Protein AF-A0A1I3XUL4-F1 (afdb_monomer)

Radius of gyration: 23.45 Å; Cα contacts (8 Å, |Δi|>4): 122; chains: 1; bounding box: 59×60×49 Å

Organism: NCBI:txid1520580

Sequence (178 aa):
MRATCRSGAGRTRGSTRSRPRAFLFRQRPARGLGSVRFHDWRPAFDAYAHLPNVGRFREQVDALCEFVATAAPDQEQSRDLDLLLAVGRLFALVVHGQLILEQAGLTGLDEDVLDEMFAVLVRDFSAHAVELHGKDSATARQQDWALGAIRRPVADAARSARVWERGEALAGAYEMAP

pLDDT: mean 84.08, std 20.02, range [26.08, 98.5]

Foldseek 3Di:
DDDDDDDDDDDDDDDPDPDDDPVVVPDDPPPCPVVDDDDPLVVLLVVLCVQQLSVLVVLLVVLLVVCCVPPDQDPVCVVVPQLVVLNVQLVVLSVVLSVLSVVCVVVVPDSLVNSVVSQVSLQSNLVSLVSNLPDPPRDPVSNVSSVVSRDHRDDDPVSVVVVVVVVVVCVPVDDDDD

Solvent-accessible surface area (backbone atoms only — not comparable to full-atom values): 10836 Å² total; per-residue (Å²): 136,83,90,87,87,82,86,91,84,81,91,84,86,88,76,95,67,92,76,70,82,64,68,79,76,60,68,71,81,91,70,66,69,90,72,62,73,83,68,86,59,59,64,48,53,61,76,43,44,88,36,66,17,44,38,55,36,48,54,39,49,54,48,50,53,50,36,60,76,74,56,50,76,49,85,72,49,70,71,37,64,69,57,50,49,31,54,46,51,49,52,48,51,51,57,50,52,45,52,50,43,53,48,31,70,76,69,67,54,58,64,63,53,52,33,53,55,28,33,49,52,27,44,54,45,24,52,38,25,54,54,41,41,69,36,92,84,47,46,72,69,44,28,54,48,20,64,71,50,50,54,83,52,75,84,52,71,69,52,53,48,55,48,46,55,55,55,58,72,49,64,86,69,79,76,82,83,131

Mean predicted aligned error: 10.64 Å

Structure (mmCIF, N/CA/C/O backbone):
data_AF-A0A1I3XUL4-F1
#
_entry.id   AF-A0A1I3XUL4-F1
#
loop_
_atom_site.group_PDB
_atom_site.id
_atom_site.type_symbol
_atom_site.label_atom_id
_atom_site.label_alt_id
_atom_site.label_comp_id
_atom_site.label_asym_id
_atom_site.label_entity_id
_atom_site.label_seq_id
_atom_site.pdbx_PDB_ins_code
_atom_site.Cartn_x
_atom_site.Cartn_y
_atom_site.Cartn_z
_atom_site.occupancy
_atom_site.B_iso_or_equiv
_atom_site.auth_seq_id
_atom_site.auth_comp_id
_atom_site.auth_asym_id
_atom_site.auth_atom_id
_atom_site.pdbx_PDB_model_num
ATOM 1 N N . MET A 1 1 ? -34.921 39.176 -22.987 1.00 34.12 1 MET A N 1
ATOM 2 C CA . MET A 1 1 ? -34.919 40.648 -22.850 1.00 34.12 1 MET A CA 1
ATOM 3 C C . MET A 1 1 ? -33.469 41.128 -22.904 1.00 34.12 1 MET A C 1
ATOM 5 O O . MET A 1 1 ? -32.710 40.794 -22.014 1.00 34.12 1 MET A O 1
ATOM 9 N N . ARG A 1 2 ? -33.117 41.784 -24.022 1.00 27.05 2 ARG A N 1
ATOM 10 C CA . ARG A 1 2 ? -31.906 42.564 -24.376 1.00 27.05 2 ARG A CA 1
ATOM 11 C C . ARG A 1 2 ? -30.507 42.034 -24.008 1.00 27.05 2 ARG A C 1
ATOM 13 O O . ARG A 1 2 ? -30.031 42.161 -22.890 1.00 27.05 2 ARG A O 1
ATOM 20 N N . ALA A 1 3 ? -29.820 41.592 -25.061 1.00 32.16 3 ALA A N 1
ATOM 21 C CA . ALA A 1 3 ? -28.372 41.627 -25.205 1.00 32.16 3 ALA A CA 1
ATOM 22 C C . ALA A 1 3 ? -27.872 43.069 -25.400 1.00 32.16 3 ALA A C 1
ATOM 24 O O . ALA A 1 3 ? -28.488 43.815 -26.158 1.00 32.16 3 ALA A O 1
ATOM 25 N N . THR A 1 4 ? -26.723 43.405 -24.807 1.00 32.50 4 THR A N 1
ATOM 26 C CA . THR A 1 4 ? -25.782 44.427 -25.301 1.00 32.50 4 THR A CA 1
ATOM 27 C C . THR A 1 4 ? -24.414 44.216 -24.651 1.00 32.50 4 THR A C 1
ATOM 29 O O . THR A 1 4 ? -24.262 44.428 -23.453 1.00 32.50 4 THR A O 1
ATOM 32 N N . CYS A 1 5 ? -23.412 43.855 -25.451 1.00 26.08 5 CYS A N 1
ATOM 33 C CA . CYS A 1 5 ? -21.997 44.009 -25.119 1.00 26.08 5 CYS A CA 1
ATOM 34 C C . CYS A 1 5 ? -21.359 44.766 -26.290 1.00 26.08 5 CYS A C 1
ATOM 36 O O . CYS A 1 5 ? -21.458 44.316 -27.433 1.00 26.08 5 CYS A O 1
ATOM 38 N N . ARG A 1 6 ? -20.742 45.926 -26.035 1.00 33.31 6 ARG A N 1
ATOM 39 C CA . ARG A 1 6 ? -19.934 46.638 -27.034 1.00 33.31 6 ARG A CA 1
ATOM 40 C C . ARG A 1 6 ? -18.767 47.374 -26.379 1.00 33.31 6 ARG A C 1
ATOM 42 O O . ARG A 1 6 ? -18.965 48.051 -25.379 1.00 33.31 6 ARG A O 1
ATOM 49 N N . SER A 1 7 ? -17.630 47.306 -27.080 1.00 33.50 7 SER A N 1
ATOM 50 C CA . SER A 1 7 ? -16.419 48.145 -26.998 1.00 33.50 7 SER A CA 1
ATOM 51 C C . SER A 1 7 ? -15.514 47.897 -25.780 1.00 33.50 7 SER A C 1
ATOM 53 O O . SER A 1 7 ? -15.984 47.918 -24.657 1.00 33.50 7 SER A O 1
ATOM 55 N N . GLY A 1 8 ? -14.205 47.649 -25.874 1.00 37.47 8 GLY A N 1
ATOM 56 C CA . GLY A 1 8 ? -13.233 47.898 -26.939 1.00 37.47 8 GLY A CA 1
ATOM 57 C C . GLY A 1 8 ? -12.126 48.820 -26.406 1.00 37.47 8 GLY A C 1
ATOM 58 O O . GLY A 1 8 ? -12.371 50.010 -26.276 1.00 37.47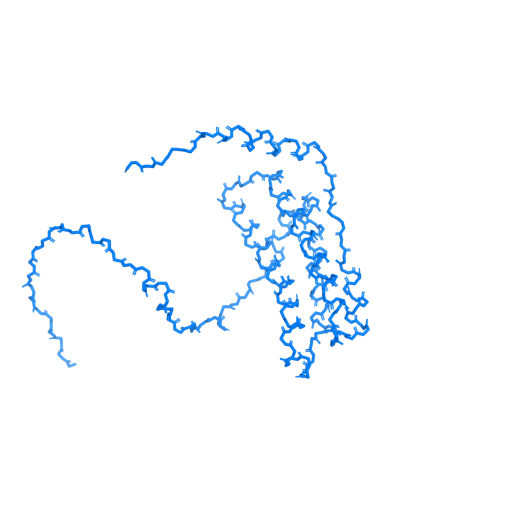 8 GLY A O 1
ATOM 59 N N . ALA A 1 9 ? -10.954 48.265 -26.077 1.00 34.72 9 ALA A N 1
ATOM 60 C CA . ALA A 1 9 ? -9.630 48.902 -25.897 1.00 34.72 9 ALA A CA 1
ATOM 61 C C . ALA A 1 9 ? -8.687 47.773 -25.423 1.00 34.72 9 ALA A C 1
ATOM 63 O O . ALA A 1 9 ? -9.095 46.964 -24.602 1.00 34.72 9 ALA A O 1
ATOM 64 N N . GLY A 1 10 ? -7.470 47.535 -25.902 1.00 32.16 10 GLY A N 1
ATOM 65 C CA . GLY A 1 10 ? -6.388 48.437 -26.280 1.00 32.16 10 GLY A CA 1
ATOM 66 C C . GLY A 1 10 ? -5.122 47.882 -25.596 1.00 32.16 10 GLY A C 1
ATOM 67 O O . GLY A 1 10 ? -5.166 47.526 -24.426 1.00 32.16 10 GLY A O 1
ATOM 68 N N . ARG A 1 11 ? -4.040 47.701 -26.360 1.00 43.44 11 ARG A N 1
ATOM 69 C CA . ARG A 1 11 ? -2.785 46.976 -26.044 1.00 43.44 11 ARG A CA 1
ATOM 70 C C . ARG A 1 11 ? -2.129 47.329 -24.698 1.00 43.44 11 ARG A C 1
ATOM 72 O O . ARG A 1 11 ? -2.161 48.479 -24.296 1.00 43.44 11 ARG A O 1
ATOM 79 N N . THR A 1 12 ? -1.337 46.402 -24.144 1.00 36.19 12 THR A N 1
ATOM 80 C CA . THR A 1 12 ? 0.131 46.568 -23.966 1.00 36.19 12 THR A CA 1
ATOM 81 C C . THR A 1 12 ? 0.795 45.246 -23.540 1.00 36.19 12 THR A C 1
ATOM 83 O O . THR A 1 12 ? 0.278 44.507 -22.707 1.00 36.19 12 THR A O 1
ATOM 86 N N . ARG A 1 13 ? 1.939 44.929 -24.166 1.00 43.72 13 ARG A N 1
ATOM 87 C CA . ARG A 1 13 ? 2.873 43.864 -23.763 1.00 43.72 13 ARG A CA 1
ATOM 88 C C . ARG A 1 13 ? 3.704 44.341 -22.566 1.00 43.72 13 ARG A C 1
ATOM 90 O O . ARG A 1 13 ? 4.061 45.512 -22.520 1.00 43.72 13 ARG A O 1
ATOM 97 N N . GLY A 1 14 ? 4.133 43.391 -21.734 1.00 41.66 14 GLY A N 1
ATOM 98 C CA . GLY A 1 14 ? 5.383 43.487 -20.973 1.00 41.66 14 GLY A CA 1
ATOM 99 C C . GLY A 1 14 ? 5.236 43.849 -19.498 1.00 41.66 14 GLY A C 1
ATOM 100 O O . GLY A 1 14 ? 5.210 45.017 -19.135 1.00 41.66 14 GLY A O 1
ATOM 101 N N . SER A 1 15 ? 5.228 42.831 -18.637 1.00 36.44 15 SER A N 1
ATOM 102 C CA . SER A 1 15 ? 5.686 42.934 -17.247 1.00 36.44 15 SER A CA 1
ATOM 103 C C . SER A 1 15 ? 5.849 41.519 -16.690 1.00 36.44 15 SER A C 1
ATOM 105 O O . SER A 1 15 ? 4.878 40.885 -16.277 1.00 36.44 15 SER A O 1
ATOM 107 N N . THR A 1 16 ? 7.081 41.006 -16.693 1.00 48.75 16 THR A N 1
ATOM 108 C CA . THR A 1 16 ? 7.523 39.911 -15.820 1.00 48.75 16 THR A CA 1
ATOM 109 C C . THR A 1 16 ? 7.389 40.395 -14.380 1.00 48.75 16 THR A C 1
ATOM 111 O O . THR A 1 16 ? 8.300 40.974 -13.795 1.00 48.75 16 THR A O 1
ATOM 114 N N . ARG A 1 17 ? 6.194 40.227 -13.813 1.00 40.47 17 ARG A N 1
ATOM 115 C CA . ARG A 1 17 ? 5.925 40.534 -12.413 1.00 40.47 17 ARG A CA 1
ATOM 116 C C . ARG A 1 17 ? 6.002 39.232 -11.637 1.00 40.47 17 ARG A C 1
ATOM 118 O O . ARG A 1 17 ? 5.032 38.481 -11.577 1.00 40.47 17 ARG A O 1
ATOM 125 N N . SER A 1 18 ? 7.161 38.993 -11.029 1.00 57.25 18 SER A N 1
ATOM 126 C CA . SER A 1 18 ? 7.267 38.115 -9.870 1.00 57.25 18 SER A CA 1
ATOM 127 C C . SER A 1 18 ? 6.198 38.550 -8.863 1.00 57.25 18 SER A C 1
ATOM 129 O O . SER A 1 18 ? 6.244 39.641 -8.288 1.00 57.25 18 SER A O 1
ATOM 131 N N . ARG A 1 19 ? 5.147 37.741 -8.712 1.00 48.84 19 ARG A N 1
ATOM 132 C CA . ARG A 1 19 ? 4.126 37.954 -7.689 1.00 48.84 19 ARG A CA 1
ATOM 133 C C . ARG A 1 19 ? 3.907 36.678 -6.888 1.00 48.84 19 ARG A C 1
ATOM 135 O O . ARG A 1 19 ? 3.865 35.591 -7.453 1.00 48.84 19 ARG A O 1
ATOM 142 N N . PRO A 1 20 ? 3.846 36.818 -5.559 1.00 48.78 20 PRO A N 1
ATOM 143 C CA . PRO A 1 20 ? 4.451 35.891 -4.616 1.00 48.78 20 PRO A CA 1
ATOM 144 C C . PRO A 1 20 ? 3.396 34.940 -4.050 1.00 48.78 20 PRO A C 1
ATOM 146 O O . PRO A 1 20 ? 2.224 35.299 -4.055 1.00 48.78 20 PRO A O 1
ATOM 149 N N . ARG A 1 21 ? 3.842 33.780 -3.540 1.00 53.41 21 ARG A N 1
ATOM 150 C CA . ARG A 1 21 ? 3.332 32.866 -2.476 1.00 53.41 21 ARG A CA 1
ATOM 151 C C . ARG A 1 21 ? 1.850 32.893 -2.010 1.00 53.41 21 ARG A C 1
ATOM 153 O O . ARG A 1 21 ? 1.361 31.873 -1.552 1.00 53.41 21 ARG A O 1
ATOM 160 N N . ALA A 1 22 ? 1.106 33.987 -2.125 1.00 62.12 22 ALA A N 1
ATOM 161 C CA . ALA A 1 22 ? -0.286 34.167 -1.718 1.00 62.12 22 ALA A CA 1
ATOM 162 C C . ALA A 1 22 ? -1.318 33.339 -2.510 1.00 62.12 22 ALA A C 1
ATOM 164 O O . ALA A 1 22 ? -2.415 33.121 -2.004 1.00 62.12 22 ALA A O 1
ATOM 165 N N . PHE A 1 23 ? -1.007 32.872 -3.726 1.00 60.66 23 PHE A N 1
ATOM 166 C CA . PHE A 1 23 ? -1.910 31.976 -4.465 1.00 60.66 23 PHE A CA 1
ATOM 167 C C . PHE A 1 23 ? -1.999 30.580 -3.819 1.00 60.66 23 PHE A C 1
ATOM 169 O O . PHE A 1 23 ? -3.090 30.022 -3.761 1.00 60.66 23 PHE A O 1
ATOM 176 N N . LEU A 1 24 ? -0.901 30.067 -3.240 1.00 60.53 24 LEU A N 1
ATOM 177 C CA . LEU A 1 24 ? -0.857 28.753 -2.571 1.00 60.53 24 LEU A CA 1
ATOM 178 C C . LEU A 1 24 ? -1.808 28.658 -1.364 1.00 60.53 24 LEU A C 1
ATOM 180 O O . LEU A 1 24 ? -2.340 27.590 -1.077 1.00 60.53 24 LEU A O 1
ATOM 184 N N . PHE A 1 25 ? -2.053 29.780 -0.680 1.00 68.12 25 PHE A N 1
ATOM 185 C CA . PHE A 1 25 ? -2.900 29.843 0.519 1.00 68.12 25 PHE A CA 1
ATOM 186 C C . PHE A 1 25 ? -4.343 30.283 0.235 1.00 68.12 25 PHE A C 1
ATOM 188 O O . PHE A 1 25 ? -5.167 30.324 1.143 1.00 68.12 25 PHE A O 1
ATOM 195 N N . ARG A 1 26 ? -4.681 30.601 -1.022 1.00 60.47 26 ARG A N 1
ATOM 196 C CA . ARG A 1 26 ? -6.057 30.899 -1.456 1.00 60.47 26 ARG A CA 1
ATOM 197 C C . ARG A 1 26 ? -6.672 29.679 -2.131 1.00 60.47 26 ARG A C 1
ATOM 199 O O . ARG A 1 26 ? -7.131 29.752 -3.271 1.00 60.47 26 ARG A O 1
ATOM 206 N N . GLN A 1 27 ? -6.667 28.553 -1.425 1.00 69.44 27 GLN A N 1
ATOM 207 C CA . GLN A 1 27 ? -7.364 27.365 -1.896 1.00 69.44 27 GLN A CA 1
ATOM 208 C C . GLN A 1 27 ? -8.867 27.659 -1.916 1.00 69.44 27 GLN A C 1
ATOM 210 O O . GLN A 1 27 ? -9.439 28.143 -0.937 1.00 69.44 27 GLN A O 1
ATOM 215 N N . ARG A 1 28 ? -9.513 27.428 -3.065 1.00 61.91 28 ARG A N 1
ATOM 216 C CA . ARG A 1 28 ? -10.977 27.470 -3.137 1.00 61.91 28 ARG A CA 1
ATOM 217 C C . ARG A 1 28 ? -11.532 26.384 -2.210 1.00 61.91 28 ARG A C 1
ATOM 219 O O . ARG A 1 28 ? -10.894 25.339 -2.093 1.00 61.91 28 ARG A O 1
ATOM 226 N N . PRO A 1 29 ? -12.710 26.588 -1.592 1.00 62.84 29 PRO A N 1
ATOM 227 C CA . PRO A 1 29 ? -13.360 25.532 -0.829 1.00 62.84 29 PRO A CA 1
ATOM 228 C C . PRO A 1 29 ? -13.425 24.271 -1.690 1.00 62.84 29 PRO A C 1
ATOM 230 O O . PRO A 1 29 ? -13.923 24.342 -2.818 1.00 62.84 29 PRO A O 1
ATOM 233 N N . ALA A 1 30 ? -12.893 23.158 -1.185 1.00 56.53 30 ALA A N 1
ATOM 234 C CA . ALA A 1 30 ? -12.934 21.872 -1.864 1.00 56.53 30 ALA A CA 1
ATOM 235 C C . ALA A 1 30 ? -14.402 21.436 -2.008 1.00 56.53 30 ALA A C 1
ATOM 237 O O . ALA A 1 30 ? -14.995 20.847 -1.111 1.00 56.53 30 ALA A O 1
ATOM 238 N N . ARG A 1 31 ? -15.030 21.815 -3.124 1.00 52.88 31 ARG A N 1
ATOM 239 C CA . ARG A 1 31 ? -16.395 21.435 -3.503 1.00 52.88 31 ARG A CA 1
ATOM 240 C C . ARG A 1 31 ? -16.306 20.346 -4.568 1.00 52.88 31 ARG A C 1
ATOM 242 O O . ARG A 1 31 ? -15.479 20.446 -5.466 1.00 52.88 31 ARG A O 1
ATOM 249 N N . GLY A 1 32 ? -17.167 19.333 -4.484 1.00 55.38 32 GLY A N 1
ATOM 250 C CA . GLY A 1 32 ? -17.286 18.291 -5.515 1.00 55.38 32 GLY A CA 1
ATOM 251 C C . GLY A 1 32 ? -16.39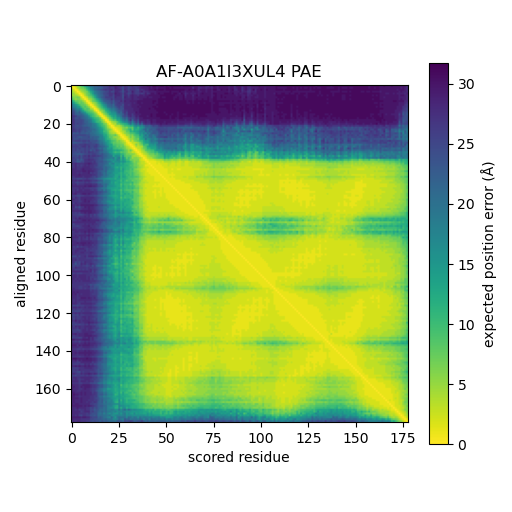5 17.057 -5.333 1.00 55.38 32 GLY A C 1
ATOM 252 O O . GLY A 1 32 ? -16.544 16.106 -6.094 1.00 55.38 32 GLY A O 1
ATOM 253 N N . LEU A 1 33 ? -15.542 16.995 -4.302 1.00 53.53 33 LEU A N 1
ATOM 254 C CA . LEU A 1 33 ? -14.765 15.776 -4.012 1.00 53.53 33 LEU A CA 1
ATOM 255 C C . LEU A 1 33 ? -15.668 14.575 -3.678 1.00 53.53 33 LEU A C 1
ATOM 257 O O . LEU A 1 33 ? -15.368 13.461 -4.079 1.00 53.53 33 LEU A O 1
ATOM 261 N N . GLY A 1 34 ? -16.825 14.807 -3.045 1.00 55.41 34 GLY A N 1
ATOM 262 C CA . GLY A 1 34 ? -17.817 13.757 -2.771 1.00 55.41 34 GLY A CA 1
ATOM 263 C C . GLY A 1 34 ? -18.561 13.222 -4.005 1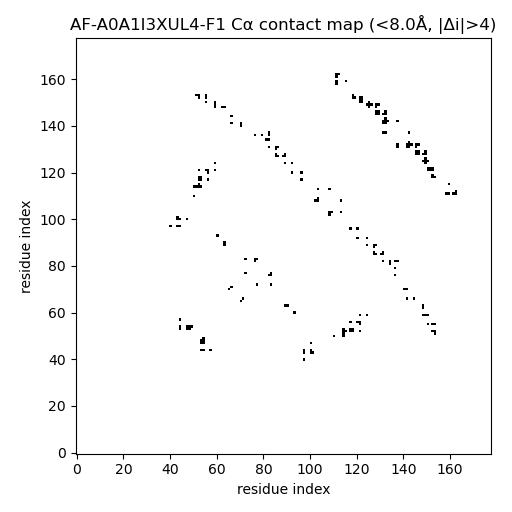.00 55.41 34 GLY A C 1
ATOM 264 O O . GLY A 1 34 ? -19.259 12.220 -3.896 1.00 55.41 34 GLY A O 1
ATOM 265 N N . SER A 1 35 ? -18.435 13.871 -5.172 1.00 56.50 35 SER A N 1
ATOM 266 C CA . SER A 1 35 ? -18.977 13.363 -6.446 1.00 56.50 35 SER A CA 1
ATOM 267 C C . SER A 1 35 ? -17.959 12.578 -7.274 1.00 56.50 35 SER A C 1
ATOM 269 O O . SER A 1 35 ? -18.335 11.983 -8.283 1.00 56.50 35 SER A O 1
ATOM 271 N N . VAL A 1 36 ? -16.687 12.563 -6.861 1.00 58.12 36 VAL A N 1
ATOM 272 C CA . VAL A 1 36 ? -15.660 11.743 -7.504 1.00 58.12 36 VAL A CA 1
ATOM 273 C C . VAL A 1 36 ? -15.959 10.292 -7.158 1.00 58.12 36 VAL A C 1
ATOM 275 O O . VAL A 1 36 ? -15.873 9.882 -6.003 1.00 58.12 36 VAL A O 1
ATOM 278 N N . ARG A 1 37 ? -16.370 9.518 -8.161 1.00 57.00 37 ARG A N 1
ATOM 279 C CA . ARG A 1 37 ? -16.493 8.072 -8.013 1.00 57.00 37 ARG A CA 1
ATOM 280 C C . ARG A 1 37 ? -15.135 7.462 -8.304 1.00 57.00 37 ARG A C 1
ATOM 282 O O . ARG A 1 37 ? -14.568 7.716 -9.362 1.00 57.00 37 ARG A O 1
ATOM 289 N N . PHE A 1 38 ? -14.634 6.663 -7.375 1.00 61.12 38 PHE A N 1
ATOM 290 C CA . PHE A 1 38 ? -13.518 5.781 -7.672 1.00 61.12 38 PHE A CA 1
ATOM 291 C C . PHE A 1 38 ? -14.025 4.726 -8.659 1.00 61.12 38 PHE A C 1
ATOM 293 O O . PHE A 1 38 ? -15.040 4.071 -8.405 1.00 61.12 38 PHE A O 1
ATOM 300 N N . HIS A 1 39 ? -13.388 4.658 -9.826 1.00 69.25 39 HIS A N 1
ATOM 301 C CA . HIS A 1 39 ? -13.668 3.635 -10.827 1.00 69.25 39 HIS A CA 1
ATOM 302 C C . HIS A 1 39 ? -13.244 2.258 -10.302 1.00 69.25 39 HIS A C 1
ATOM 304 O O . HIS A 1 39 ? -12.572 2.162 -9.274 1.00 69.25 39 HIS A O 1
ATOM 310 N N . ASP A 1 40 ? -13.666 1.191 -10.985 1.00 83.44 40 ASP A N 1
ATOM 311 C CA . ASP A 1 40 ? -13.176 -0.145 -10.656 1.00 83.44 40 ASP A CA 1
ATOM 312 C C . ASP A 1 40 ? -11.646 -0.145 -10.762 1.00 83.44 40 ASP A C 1
ATOM 314 O O . ASP A 1 40 ? -11.090 0.163 -11.814 1.00 83.44 40 ASP A O 1
ATOM 318 N N . TRP A 1 41 ? -10.981 -0.414 -9.642 1.00 86.88 41 TRP A N 1
ATOM 319 C CA . TRP A 1 41 ? -9.528 -0.383 -9.521 1.00 86.88 41 TRP A CA 1
ATOM 320 C C . TRP A 1 41 ? -8.900 -1.679 -10.035 1.00 86.88 41 TRP A C 1
ATOM 322 O O . TRP A 1 41 ? -7.733 -1.683 -10.425 1.00 86.88 41 TRP A O 1
ATOM 332 N N . ARG A 1 42 ? -9.665 -2.779 -10.069 1.00 91.44 42 ARG A N 1
ATOM 333 C CA . ARG A 1 42 ? -9.166 -4.114 -10.424 1.00 91.44 42 ARG A CA 1
ATOM 334 C C . ARG A 1 42 ? -8.516 -4.170 -11.811 1.00 91.44 42 ARG A C 1
ATOM 336 O O . ARG A 1 42 ? -7.420 -4.716 -11.885 1.00 91.44 42 ARG A O 1
ATOM 343 N N . PRO A 1 43 ? -9.070 -3.553 -12.878 1.00 93.50 43 PRO A N 1
ATOM 344 C CA . PRO A 1 43 ? -8.470 -3.605 -14.210 1.00 93.50 43 PRO A CA 1
ATOM 345 C C . PRO A 1 43 ? -7.034 -3.071 -14.271 1.00 93.50 43 PRO A C 1
ATOM 347 O O . PRO A 1 43 ? -6.205 -3.651 -14.967 1.00 93.50 43 PRO A O 1
ATOM 350 N N . ALA A 1 44 ? -6.724 -1.999 -13.531 1.00 92.94 44 ALA A N 1
ATOM 351 C CA . ALA A 1 44 ? -5.374 -1.439 -13.496 1.00 92.94 44 ALA A CA 1
ATOM 352 C C . ALA A 1 44 ? -4.380 -2.422 -12.860 1.00 92.94 44 ALA A C 1
ATOM 354 O O . ALA A 1 44 ? -3.281 -2.607 -13.370 1.00 92.94 44 ALA A O 1
ATOM 355 N N . PHE A 1 45 ? -4.779 -3.096 -11.780 1.00 94.94 45 PHE A N 1
ATOM 356 C CA . PHE A 1 45 ? -3.953 -4.108 -11.1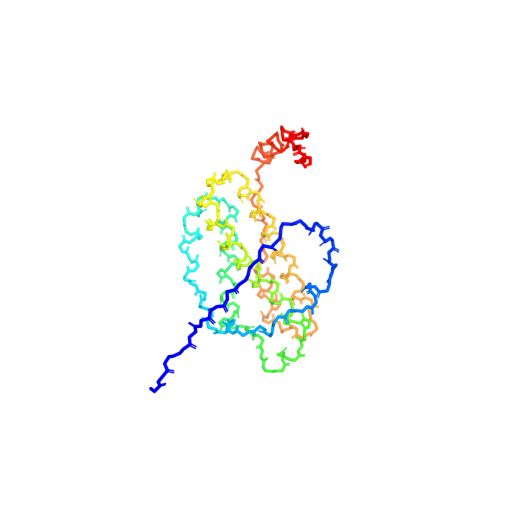17 1.00 94.94 45 PHE A CA 1
ATOM 357 C C . PHE A 1 45 ? -3.830 -5.400 -11.923 1.00 94.94 45 PHE A C 1
ATOM 359 O O . PHE A 1 45 ? -2.747 -5.975 -11.992 1.00 94.94 45 PHE A O 1
ATOM 366 N N . ASP A 1 46 ? -4.917 -5.847 -12.546 1.00 94.56 46 ASP A N 1
ATOM 367 C CA . ASP A 1 46 ? -4.949 -7.088 -13.317 1.00 94.56 46 ASP A CA 1
ATOM 368 C C . ASP A 1 46 ? -4.066 -6.996 -14.572 1.00 94.56 46 ASP A C 1
ATOM 370 O O . ASP A 1 46 ? -3.406 -7.972 -14.926 1.00 94.56 46 ASP A O 1
ATOM 374 N N . ALA A 1 47 ? -3.978 -5.814 -15.198 1.00 95.12 47 ALA A N 1
ATOM 375 C CA . ALA A 1 47 ? -3.112 -5.567 -16.355 1.00 95.12 47 ALA A CA 1
ATOM 376 C C . ALA A 1 47 ? -1.610 -5.742 -16.060 1.00 95.12 47 ALA A C 1
ATOM 378 O O . ALA A 1 47 ? -0.845 -6.048 -16.971 1.00 95.12 47 ALA A O 1
ATOM 379 N N . TYR A 1 48 ? -1.199 -5.570 -14.801 1.00 96.94 48 TYR A N 1
ATOM 380 C CA . TYR A 1 48 ? 0.195 -5.664 -14.353 1.00 96.94 48 TYR A CA 1
ATOM 381 C C . TYR A 1 48 ? 0.416 -6.796 -13.342 1.00 96.94 48 TYR A C 1
ATOM 383 O O . TYR A 1 48 ? 1.436 -6.837 -12.656 1.00 96.94 48 TYR A O 1
ATOM 391 N N . ALA A 1 49 ? -0.529 -7.734 -13.234 1.00 94.19 49 ALA A N 1
ATOM 392 C CA . ALA A 1 49 ? -0.472 -8.818 -12.255 1.00 94.19 49 ALA A CA 1
ATOM 393 C C . ALA A 1 49 ? 0.696 -9.798 -12.482 1.00 94.19 49 ALA A C 1
ATOM 395 O O . ALA A 1 49 ? 1.023 -10.576 -11.586 1.00 94.19 49 ALA A O 1
ATOM 396 N N . HIS A 1 50 ? 1.331 -9.769 -13.660 1.00 96.19 50 HIS A N 1
ATOM 397 C CA . HIS A 1 50 ? 2.554 -10.525 -13.943 1.00 96.19 50 HIS A CA 1
ATOM 398 C C . HIS A 1 50 ? 3.776 -9.986 -13.193 1.00 96.19 50 HIS A C 1
ATOM 400 O O . HIS A 1 50 ? 4.742 -10.728 -13.011 1.00 96.19 50 HIS A O 1
ATOM 406 N N . LEU A 1 51 ? 3.737 -8.731 -12.733 1.00 97.75 51 LEU A N 1
ATOM 407 C CA . LEU A 1 51 ? 4.806 -8.131 -11.945 1.00 97.75 51 LEU A CA 1
ATOM 408 C C . LEU A 1 51 ? 4.712 -8.582 -10.476 1.00 97.75 51 LEU A C 1
ATOM 410 O O . LEU A 1 51 ? 3.664 -8.401 -9.840 1.00 97.75 51 LEU A O 1
ATOM 414 N N . PRO A 1 52 ? 5.779 -9.172 -9.900 1.00 97.56 52 PRO A N 1
ATOM 415 C CA . PRO A 1 52 ? 5.711 -9.803 -8.586 1.00 97.56 52 PRO A CA 1
ATOM 416 C C . PRO A 1 52 ? 5.246 -8.874 -7.460 1.00 97.56 52 PRO A C 1
ATOM 418 O O . PRO A 1 52 ? 4.434 -9.281 -6.628 1.00 97.56 52 PRO A O 1
ATOM 421 N N . ASN A 1 53 ? 5.744 -7.637 -7.402 1.00 98.19 53 ASN A N 1
ATOM 422 C CA . ASN A 1 53 ? 5.398 -6.702 -6.334 1.00 98.19 53 ASN A CA 1
ATOM 423 C C . ASN A 1 53 ? 4.033 -6.047 -6.553 1.00 98.19 53 ASN A C 1
ATOM 425 O O . ASN A 1 53 ? 3.350 -5.769 -5.568 1.00 98.19 53 ASN A O 1
ATOM 429 N N . VAL A 1 54 ? 3.586 -5.883 -7.802 1.00 98.00 54 VAL A N 1
ATOM 430 C CA . VAL A 1 54 ? 2.202 -5.469 -8.097 1.00 98.00 54 VAL A CA 1
ATOM 431 C C . VAL A 1 54 ? 1.220 -6.524 -7.590 1.00 98.00 54 VAL A C 1
ATOM 433 O O . VAL A 1 54 ? 0.268 -6.189 -6.882 1.00 98.00 54 VAL A O 1
ATOM 436 N N . GLY A 1 55 ? 1.492 -7.805 -7.861 1.00 97.31 55 GLY A N 1
ATOM 437 C CA . GLY A 1 55 ? 0.704 -8.918 -7.332 1.00 97.31 55 GLY A CA 1
ATOM 438 C C . GLY A 1 55 ? 0.662 -8.936 -5.800 1.00 97.31 55 GLY A C 1
ATOM 439 O O . GLY A 1 55 ? -0.412 -9.059 -5.212 1.00 97.31 55 GLY A O 1
ATOM 440 N N . ARG A 1 56 ? 1.805 -8.726 -5.130 1.00 97.88 56 ARG A N 1
ATOM 441 C CA . ARG A 1 56 ? 1.848 -8.655 -3.655 1.00 97.88 56 ARG A CA 1
ATOM 442 C C . ARG A 1 56 ? 1.115 -7.462 -3.077 1.00 97.88 56 ARG A C 1
ATOM 444 O O . ARG A 1 56 ? 0.458 -7.606 -2.050 1.00 97.88 56 ARG A O 1
ATOM 451 N N . PHE A 1 57 ? 1.199 -6.306 -3.718 1.00 98.25 57 PHE A N 1
ATOM 452 C CA . PHE A 1 57 ? 0.441 -5.150 -3.270 1.00 98.25 57 PHE A CA 1
ATOM 453 C C . PHE A 1 57 ? -1.062 -5.366 -3.471 1.00 98.25 57 PHE A C 1
ATOM 455 O O . PHE A 1 57 ? -1.838 -5.046 -2.577 1.00 98.25 57 PHE A O 1
ATOM 462 N N . ARG A 1 58 ? -1.485 -5.994 -4.579 1.00 96.81 58 ARG A N 1
ATOM 463 C CA . ARG A 1 58 ? -2.890 -6.372 -4.826 1.00 96.81 58 ARG A CA 1
ATOM 464 C C . ARG A 1 58 ? -3.459 -7.241 -3.700 1.00 96.81 58 ARG A C 1
ATOM 466 O O . ARG A 1 58 ? -4.559 -6.963 -3.241 1.00 96.81 58 ARG A O 1
ATOM 473 N N . GLU A 1 59 ? -2.698 -8.213 -3.189 1.00 96.69 59 GLU A N 1
ATOM 474 C CA . GLU A 1 59 ? -3.104 -8.999 -2.007 1.00 96.69 59 GLU A CA 1
ATOM 475 C C . GLU A 1 59 ? -3.369 -8.112 -0.776 1.00 96.69 59 GLU A C 1
ATOM 477 O O . GLU A 1 59 ? -4.318 -8.347 -0.029 1.00 96.69 59 GLU A O 1
ATOM 482 N N . GLN A 1 60 ? -2.549 -7.078 -0.557 1.00 97.56 60 GLN A N 1
ATOM 483 C CA . GLN A 1 60 ? -2.740 -6.120 0.539 1.00 97.56 60 GLN A CA 1
ATOM 484 C C . GLN A 1 60 ? -3.959 -5.216 0.310 1.00 97.56 60 GLN A C 1
ATOM 486 O O . GLN A 1 60 ? -4.675 -4.900 1.261 1.00 97.56 60 GLN A O 1
ATOM 491 N N . VAL A 1 61 ? -4.239 -4.842 -0.944 1.00 96.25 61 VAL A N 1
ATOM 492 C CA . VAL A 1 61 ? -5.459 -4.107 -1.316 1.00 96.25 61 VAL A CA 1
ATOM 493 C C . VAL A 1 61 ? -6.709 -4.940 -1.041 1.00 96.25 61 VAL A C 1
ATOM 495 O O . VAL A 1 61 ? -7.662 -4.435 -0.444 1.00 96.25 61 VAL A O 1
ATOM 498 N N . ASP A 1 62 ? -6.709 -6.216 -1.433 1.00 95.31 62 ASP A N 1
ATOM 499 C CA . ASP A 1 62 ? -7.815 -7.135 -1.150 1.00 95.31 62 ASP A CA 1
ATOM 500 C C . ASP A 1 62 ? -8.007 -7.301 0.372 1.00 95.31 62 ASP A C 1
ATOM 502 O O . ASP A 1 62 ? -9.136 -7.213 0.862 1.00 95.31 62 ASP A O 1
ATOM 506 N N . ALA A 1 63 ? -6.919 -7.417 1.145 1.00 96.06 63 ALA A N 1
ATOM 507 C CA . ALA A 1 63 ? -6.983 -7.449 2.608 1.00 96.06 63 ALA A CA 1
ATOM 508 C C . ALA A 1 63 ? -7.572 -6.157 3.207 1.00 96.06 63 ALA A C 1
ATOM 510 O O . ALA A 1 63 ? -8.334 -6.219 4.172 1.00 96.06 63 ALA A O 1
ATOM 511 N N . LEU A 1 64 ? -7.268 -4.980 2.644 1.00 95.38 64 LEU A N 1
ATOM 512 C CA . LEU A 1 64 ? -7.866 -3.713 3.085 1.00 95.38 64 LEU A CA 1
ATOM 513 C C . LEU A 1 64 ? -9.361 -3.640 2.750 1.00 95.38 64 LEU A C 1
ATOM 515 O O . LEU A 1 64 ? -10.145 -3.104 3.530 1.00 95.38 64 LEU A O 1
ATOM 519 N N . CYS A 1 65 ? -9.779 -4.203 1.617 1.00 93.44 65 CYS A N 1
ATOM 520 C CA . CYS A 1 65 ? -11.196 -4.315 1.280 1.00 93.44 65 CYS A CA 1
ATOM 521 C C . CYS A 1 65 ? -11.941 -5.193 2.303 1.00 93.44 65 CYS A C 1
ATOM 523 O O . CYS A 1 65 ? -13.029 -4.825 2.750 1.00 93.44 65 CYS A O 1
ATOM 525 N N . GLU A 1 66 ? -11.338 -6.306 2.733 1.00 93.31 66 GLU A N 1
ATOM 526 C CA . GLU A 1 66 ? -11.870 -7.144 3.816 1.00 93.31 66 GLU A CA 1
ATOM 527 C C . GLU A 1 66 ? -11.921 -6.395 5.156 1.00 93.31 66 GLU A C 1
ATOM 529 O O . GLU A 1 66 ? -12.928 -6.467 5.866 1.00 93.31 66 GLU A O 1
ATOM 534 N N . PHE A 1 67 ? -10.884 -5.620 5.490 1.00 93.81 67 PHE A N 1
ATOM 535 C CA . PHE A 1 67 ? -10.868 -4.777 6.688 1.00 93.81 67 PHE A CA 1
ATOM 536 C C . PHE A 1 67 ? -12.044 -3.812 6.720 1.00 93.81 67 PHE A C 1
ATOM 538 O O . 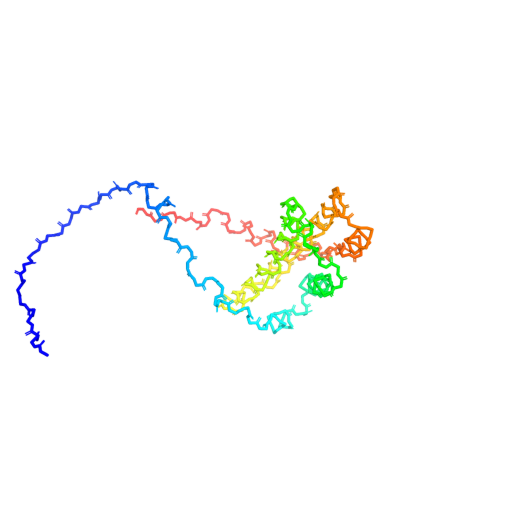PHE A 1 67 ? -12.775 -3.761 7.705 1.00 93.81 67 PHE A O 1
ATOM 545 N N . VAL A 1 68 ? -12.271 -3.079 5.630 1.00 90.69 68 VAL A N 1
ATOM 546 C CA . VAL A 1 68 ? -13.374 -2.115 5.546 1.00 90.69 68 VAL A CA 1
ATOM 547 C C . VAL A 1 68 ? -14.732 -2.815 5.660 1.00 90.69 68 VAL A C 1
ATOM 549 O O . VAL A 1 68 ? -15.653 -2.276 6.267 1.00 90.69 68 VAL A O 1
ATOM 552 N N . ALA A 1 69 ? -14.867 -4.028 5.123 1.00 89.44 69 ALA A N 1
ATOM 553 C CA . ALA A 1 69 ? -16.112 -4.784 5.210 1.00 89.44 69 ALA A CA 1
ATOM 554 C C . ALA A 1 69 ? -16.382 -5.362 6.610 1.00 89.44 69 ALA A C 1
ATOM 556 O O . ALA A 1 69 ? -17.540 -5.561 6.975 1.00 89.44 69 ALA A O 1
ATOM 557 N N . THR A 1 70 ? -15.337 -5.668 7.383 1.00 89.94 70 THR A N 1
ATOM 558 C CA . THR A 1 70 ? -15.470 -6.544 8.558 1.00 89.94 70 THR A CA 1
ATOM 559 C C . THR A 1 70 ? -14.976 -5.951 9.878 1.00 89.94 70 THR A C 1
ATOM 561 O O . THR A 1 70 ? -15.413 -6.395 10.941 1.00 89.94 70 THR A O 1
ATOM 564 N N . ALA A 1 71 ? -14.079 -4.970 9.829 1.00 89.62 71 ALA A N 1
ATOM 565 C CA . ALA A 1 71 ? -13.380 -4.397 10.978 1.00 89.62 71 ALA A CA 1
ATOM 566 C C . ALA A 1 71 ? -13.163 -2.874 10.846 1.00 89.62 71 ALA A C 1
ATOM 568 O O . ALA A 1 71 ? -12.268 -2.318 11.488 1.00 89.62 71 ALA A O 1
ATOM 569 N N . ALA A 1 72 ? -13.971 -2.197 10.019 1.00 87.81 72 ALA A N 1
ATOM 570 C CA . ALA A 1 72 ? -13.915 -0.747 9.866 1.00 87.81 72 ALA A CA 1
ATOM 571 C C . ALA A 1 72 ? -14.096 -0.025 11.214 1.00 87.81 72 ALA A C 1
ATOM 573 O O . ALA A 1 72 ? -14.839 -0.522 12.065 1.00 87.81 72 ALA A O 1
ATOM 574 N N . PRO A 1 73 ? -13.465 1.153 11.394 1.00 88.62 73 PRO A N 1
ATOM 575 C CA . PRO A 1 73 ? -13.666 1.967 12.581 1.00 88.62 73 PRO A CA 1
ATOM 576 C C . PRO A 1 73 ? -15.145 2.259 12.847 1.00 88.62 73 PRO A C 1
ATOM 578 O O . PRO A 1 73 ? -15.873 2.676 11.943 1.00 88.62 73 PRO A O 1
ATOM 581 N N . ASP A 1 74 ? -15.586 2.052 14.085 1.00 89.88 74 ASP A N 1
ATOM 582 C CA .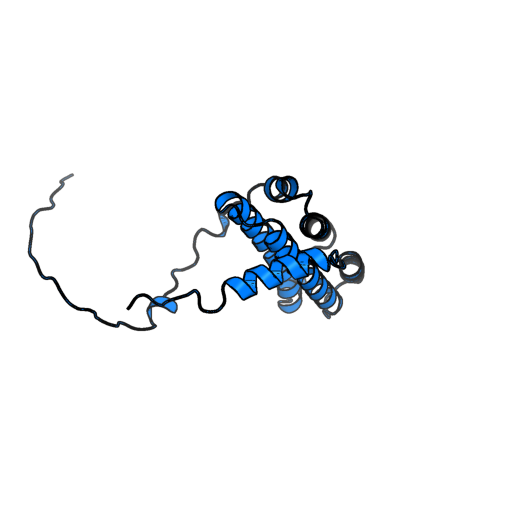 ASP A 1 74 ? -16.957 2.349 14.499 1.00 89.88 74 ASP A CA 1
ATOM 583 C C . ASP A 1 74 ? -17.187 3.852 14.771 1.00 89.88 74 ASP A C 1
ATOM 585 O O . ASP A 1 74 ? -16.337 4.713 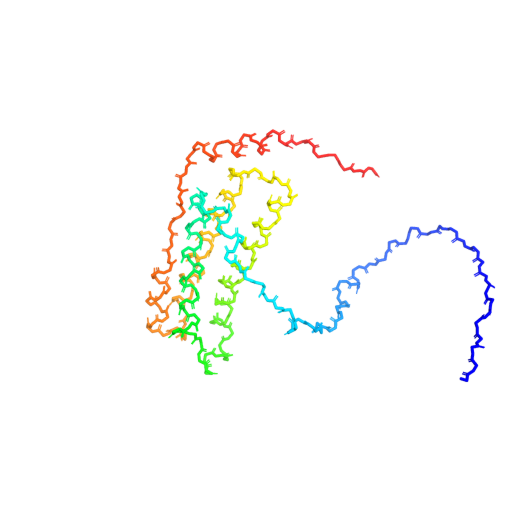14.513 1.00 89.88 74 ASP A O 1
ATOM 589 N N . GLN A 1 75 ? -18.380 4.204 15.262 1.00 86.81 75 GLN A N 1
ATOM 590 C CA . GLN A 1 75 ? -18.754 5.598 15.512 1.00 86.81 75 GLN A CA 1
ATOM 591 C C . GLN A 1 75 ? -17.919 6.256 16.627 1.00 86.81 75 GLN A C 1
ATOM 593 O O . GLN A 1 75 ? -17.702 7.470 16.582 1.00 86.81 75 GLN A O 1
ATOM 598 N N . GLU A 1 76 ? -17.452 5.488 17.611 1.00 87.50 76 GLU A N 1
ATOM 599 C CA . GLU A 1 76 ? -16.607 6.003 18.690 1.00 87.50 76 GLU A CA 1
ATOM 600 C C . GLU A 1 76 ? -15.178 6.200 18.184 1.00 87.50 76 GLU A C 1
ATOM 602 O O . GLU A 1 76 ? -14.618 7.292 18.316 1.00 87.50 76 GLU A O 1
ATOM 607 N N . GLN A 1 77 ? -14.643 5.198 17.484 1.00 87.12 77 GLN A N 1
ATOM 608 C CA . GLN A 1 77 ? -13.341 5.245 16.822 1.00 87.12 77 GLN A CA 1
ATOM 609 C C . GLN A 1 77 ? -13.260 6.328 15.734 1.00 87.12 77 GLN A C 1
ATOM 611 O O . GLN A 1 77 ? -12.192 6.870 15.474 1.00 87.12 77 GLN A O 1
ATOM 616 N N . SER A 1 78 ? -14.388 6.728 15.139 1.00 84.81 78 SER A N 1
ATOM 617 C CA . SER A 1 78 ? -14.450 7.837 14.172 1.00 84.81 78 SER A CA 1
ATOM 618 C C . SER A 1 78 ? -14.076 9.206 14.766 1.00 84.81 78 SER A C 1
ATOM 620 O O . SER A 1 78 ? -13.927 10.181 14.029 1.00 84.81 78 SER A O 1
ATOM 622 N N . ARG A 1 79 ? -13.954 9.315 16.095 1.00 89.06 79 ARG A N 1
ATOM 623 C CA . ARG A 1 79 ? -13.446 10.514 16.783 1.00 89.06 79 ARG A CA 1
ATOM 624 C C . ARG A 1 79 ? -11.950 10.430 17.088 1.00 89.06 79 ARG A C 1
ATOM 626 O O . ARG A 1 79 ? -11.359 11.449 17.440 1.00 89.06 79 ARG A O 1
ATOM 633 N N . ASP A 1 80 ? -11.351 9.251 16.940 1.00 91.38 80 ASP A N 1
ATOM 634 C CA . ASP A 1 80 ? -9.918 9.036 17.080 1.00 91.38 80 ASP A CA 1
ATOM 635 C C . ASP A 1 80 ? -9.214 9.378 15.763 1.00 91.38 80 ASP A 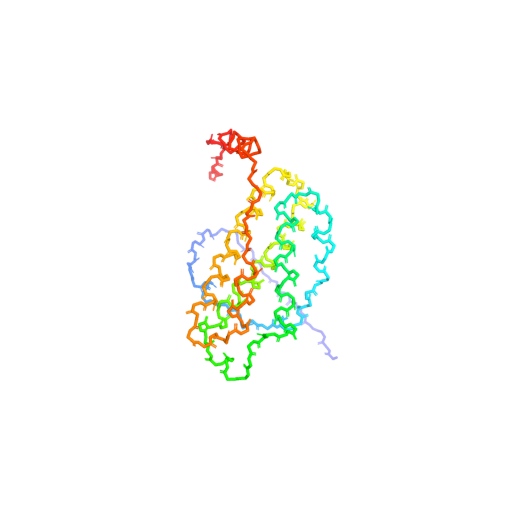C 1
ATOM 637 O O . ASP A 1 80 ? -9.201 8.612 14.794 1.00 91.38 80 ASP A O 1
ATOM 641 N N . LEU A 1 81 ? -8.623 10.570 15.730 1.00 91.44 81 LEU A N 1
ATOM 642 C CA . LEU A 1 81 ? -7.908 11.048 14.557 1.00 91.44 81 LEU A CA 1
ATOM 643 C C . LEU A 1 81 ? -6.661 10.208 14.250 1.00 91.44 81 LEU A C 1
ATOM 645 O O . LEU A 1 81 ? -6.322 10.060 13.077 1.00 91.44 81 LEU A O 1
ATOM 649 N N . ASP A 1 82 ? -5.993 9.646 15.257 1.00 91.50 82 ASP A N 1
ATOM 650 C CA . ASP A 1 82 ? -4.761 8.882 15.063 1.00 91.50 82 ASP A CA 1
ATOM 651 C C . ASP A 1 82 ? -5.044 7.520 14.425 1.00 91.50 82 ASP A C 1
ATOM 653 O O . ASP A 1 82 ? -4.298 7.088 13.536 1.00 91.50 82 ASP A O 1
ATOM 657 N N . LEU A 1 83 ? -6.142 6.868 14.823 1.00 90.19 83 LEU A N 1
ATOM 658 C CA . LEU A 1 83 ? -6.623 5.643 14.183 1.00 90.19 83 LEU A CA 1
ATOM 659 C C . LEU A 1 83 ? -7.077 5.916 12.744 1.00 90.19 83 LEU A C 1
ATOM 661 O O . LEU A 1 83 ? -6.656 5.224 11.812 1.00 90.19 83 LEU A O 1
ATOM 665 N N . LEU A 1 84 ? -7.896 6.953 12.542 1.00 92.12 84 LEU A N 1
ATOM 666 C CA . LEU A 1 84 ? -8.375 7.322 11.209 1.00 92.12 84 LEU A CA 1
ATOM 667 C C . LEU A 1 84 ? -7.231 7.704 10.269 1.00 92.12 84 LEU A C 1
ATOM 669 O O . LEU A 1 84 ? -7.273 7.368 9.086 1.00 92.12 84 LEU A O 1
ATOM 673 N N . LEU A 1 85 ? -6.191 8.366 10.777 1.00 93.62 85 LEU A N 1
ATOM 674 C CA . LEU A 1 85 ? -5.016 8.709 9.986 1.00 93.62 85 LEU A CA 1
ATOM 675 C C . LEU A 1 85 ? -4.215 7.458 9.585 1.00 93.62 85 LEU A C 1
ATOM 677 O O . LEU A 1 85 ? -3.727 7.398 8.455 1.00 93.62 85 LEU A O 1
ATOM 681 N N . ALA A 1 86 ? -4.122 6.442 10.451 1.00 93.06 86 ALA A N 1
ATOM 682 C CA . ALA A 1 86 ? -3.485 5.166 10.112 1.00 93.06 86 ALA A CA 1
ATOM 683 C C . ALA A 1 86 ? -4.217 4.430 8.987 1.00 93.06 86 ALA A C 1
ATOM 685 O O . ALA A 1 86 ? -3.597 4.060 7.987 1.00 93.06 86 ALA A O 1
ATOM 686 N N . VAL A 1 87 ? -5.541 4.306 9.092 1.00 93.50 87 VAL A N 1
ATOM 687 C CA . VAL A 1 87 ? -6.370 3.709 8.033 1.00 93.50 87 VAL A CA 1
ATOM 688 C C . VAL A 1 87 ? -6.316 4.550 6.752 1.00 93.50 87 VAL A C 1
ATOM 690 O O . VAL A 1 87 ? -6.184 4.015 5.650 1.00 93.50 87 VAL A O 1
ATOM 693 N N . GLY A 1 88 ? -6.351 5.877 6.884 1.00 93.75 88 GLY A N 1
ATOM 694 C CA . GLY A 1 88 ? -6.279 6.810 5.764 1.00 93.75 88 GLY A CA 1
ATOM 695 C C . GLY A 1 88 ? -4.985 6.695 4.957 1.00 93.75 88 GLY A C 1
ATOM 696 O O . GLY A 1 88 ? -5.031 6.792 3.733 1.00 93.75 88 GLY A O 1
ATOM 697 N N . ARG A 1 89 ? -3.839 6.434 5.602 1.00 96.56 89 ARG A N 1
ATOM 698 C CA . ARG A 1 89 ? -2.566 6.196 4.897 1.00 96.56 89 ARG A CA 1
ATOM 699 C C . ARG A 1 89 ? -2.570 4.896 4.099 1.00 96.56 89 ARG A C 1
ATOM 701 O O . ARG A 1 89 ? -2.120 4.903 2.956 1.00 96.56 89 ARG A O 1
ATOM 708 N N . LEU A 1 90 ? -3.132 3.816 4.649 1.00 96.56 90 LEU A N 1
ATOM 709 C CA . LEU A 1 90 ? -3.311 2.555 3.916 1.00 96.56 90 LEU A CA 1
ATOM 710 C C . LEU A 1 90 ? -4.176 2.774 2.670 1.00 96.56 90 LEU A C 1
ATOM 712 O O . LEU A 1 90 ? -3.786 2.398 1.568 1.00 96.56 90 LEU A O 1
ATOM 716 N N . PHE A 1 91 ? -5.308 3.465 2.827 1.00 94.69 91 PHE A N 1
ATOM 717 C CA . PHE A 1 91 ? -6.181 3.818 1.708 1.00 94.69 91 PHE A CA 1
ATOM 718 C C . PHE A 1 91 ? -5.474 4.701 0.670 1.00 94.69 91 PHE A C 1
ATOM 720 O O . PHE A 1 91 ? -5.578 4.454 -0.531 1.00 94.69 91 PHE A O 1
ATOM 727 N N . ALA A 1 92 ? -4.719 5.708 1.117 1.00 95.50 92 ALA A N 1
ATOM 728 C CA . ALA A 1 92 ? -3.973 6.581 0.224 1.00 95.50 92 ALA A CA 1
ATOM 729 C C . ALA A 1 92 ? -2.977 5.788 -0.632 1.00 95.50 92 ALA A C 1
ATOM 731 O O . ALA A 1 92 ? -2.919 6.031 -1.835 1.00 95.50 92 ALA A O 1
ATOM 732 N N . LEU A 1 93 ? -2.248 4.820 -0.064 1.00 96.94 93 LEU A N 1
ATOM 733 C CA . LEU A 1 93 ? -1.335 3.971 -0.836 1.00 96.94 93 LEU A CA 1
ATOM 734 C C . LEU A 1 93 ? -2.060 3.197 -1.941 1.00 96.94 93 LEU A C 1
ATOM 736 O O . LEU A 1 93 ? -1.545 3.124 -3.052 1.00 96.94 93 LEU A O 1
ATOM 740 N N . VAL A 1 94 ? -3.259 2.670 -1.675 1.00 95.38 94 VAL A N 1
ATOM 741 C CA . VAL A 1 94 ? -4.058 1.965 -2.694 1.00 95.38 94 VAL A CA 1
ATOM 742 C C . VAL A 1 94 ? -4.398 2.886 -3.864 1.00 95.38 94 VAL A C 1
ATOM 744 O O . VAL A 1 94 ? -4.175 2.525 -5.020 1.00 95.38 94 VAL A O 1
ATOM 747 N N . VAL A 1 95 ? -4.879 4.096 -3.568 1.00 93.75 95 VAL A N 1
ATOM 748 C CA . VAL A 1 95 ? -5.216 5.094 -4.596 1.00 93.75 95 VAL A CA 1
ATOM 749 C C . VAL A 1 95 ? -3.977 5.499 -5.398 1.00 93.75 95 VAL A C 1
ATOM 751 O O . VAL A 1 95 ? -4.041 5.593 -6.622 1.00 93.75 95 VAL A O 1
ATOM 754 N N . HIS A 1 96 ? -2.832 5.701 -4.739 1.00 95.25 96 HIS A N 1
ATOM 755 C CA . HIS A 1 96 ? -1.582 6.015 -5.436 1.00 95.25 96 HIS A CA 1
ATOM 756 C C . HIS A 1 96 ? -1.108 4.844 -6.300 1.00 95.25 96 HIS A C 1
ATOM 758 O O . HIS A 1 96 ? -0.703 5.073 -7.435 1.00 95.25 96 HIS A O 1
ATOM 764 N N . GLY A 1 97 ? -1.211 3.606 -5.811 1.00 96.56 97 GLY A N 1
ATOM 765 C CA . GLY A 1 97 ? -0.885 2.405 -6.577 1.00 96.56 97 GLY A CA 1
ATOM 766 C C . GLY A 1 97 ? -1.696 2.316 -7.870 1.00 96.56 97 GLY A C 1
ATOM 767 O O . GLY A 1 97 ? -1.117 2.152 -8.939 1.00 96.56 97 GLY A O 1
ATOM 768 N N . GLN A 1 98 ? -3.015 2.526 -7.799 1.00 95.06 98 GLN A N 1
ATOM 769 C CA . GLN A 1 98 ? -3.868 2.579 -8.992 1.00 95.06 98 GLN A CA 1
ATOM 770 C C . GLN A 1 98 ? -3.392 3.657 -9.981 1.00 95.06 98 GLN A C 1
ATOM 772 O O . GLN A 1 98 ? -3.190 3.365 -11.158 1.00 95.06 98 GLN A O 1
ATOM 777 N N . LEU A 1 99 ? -3.184 4.892 -9.511 1.00 94.88 99 LEU A N 1
ATOM 778 C CA . LEU A 1 99 ? -2.766 6.003 -10.372 1.00 94.88 99 LEU A CA 1
ATOM 779 C C . LEU A 1 99 ? -1.400 5.749 -11.022 1.00 94.88 99 LEU A C 1
ATOM 781 O O . LEU A 1 99 ? -1.207 6.090 -12.186 1.00 94.88 99 LEU A O 1
ATOM 785 N N . ILE A 1 100 ? -0.462 5.136 -10.297 1.00 96.50 100 ILE A N 1
ATOM 786 C CA . ILE A 1 100 ? 0.850 4.758 -10.832 1.00 96.50 100 ILE A CA 1
ATOM 787 C C . ILE A 1 100 ? 0.687 3.761 -11.984 1.00 96.50 100 ILE A C 1
ATOM 789 O O . ILE A 1 100 ? 1.300 3.960 -13.029 1.00 96.50 100 ILE A O 1
ATOM 793 N N . LEU A 1 101 ? -0.157 2.735 -11.835 1.00 96.69 101 LEU A N 1
ATOM 794 C CA . LEU A 1 101 ? -0.394 1.728 -12.880 1.00 96.69 101 LEU A CA 1
ATOM 795 C C . LEU A 1 101 ? -1.058 2.333 -14.121 1.00 96.69 101 LEU A C 1
ATOM 797 O O . LEU A 1 101 ? -0.639 2.067 -15.246 1.00 96.69 101 LEU A O 1
ATOM 801 N N . GLU A 1 102 ? -2.053 3.199 -13.930 1.00 94.94 102 GLU A N 1
ATOM 802 C CA . GLU A 1 102 ? -2.704 3.903 -15.039 1.00 94.94 102 GLU A CA 1
ATOM 803 C C . GLU A 1 102 ? -1.712 4.795 -15.798 1.00 94.94 102 GLU A C 1
ATOM 805 O O . GLU A 1 102 ? -1.672 4.784 -17.030 1.00 94.94 102 GLU A O 1
ATOM 810 N N . GLN A 1 103 ? -0.872 5.548 -15.080 1.00 95.62 103 GLN A N 1
ATOM 811 C CA . GLN A 1 103 ? 0.149 6.391 -15.706 1.00 95.62 103 GLN A CA 1
ATOM 812 C C . GLN A 1 103 ? 1.264 5.575 -16.366 1.00 95.62 103 GLN A C 1
ATOM 814 O O . GLN A 1 103 ? 1.764 5.982 -17.418 1.00 95.62 103 GLN A O 1
ATOM 819 N N . ALA A 1 104 ? 1.639 4.425 -15.803 1.00 96.12 104 ALA A N 1
ATOM 820 C CA . ALA A 1 104 ? 2.620 3.527 -16.402 1.00 96.12 104 ALA A CA 1
ATOM 821 C C . ALA A 1 104 ? 2.169 3.059 -17.793 1.00 96.12 104 ALA A C 1
ATOM 823 O O . ALA A 1 104 ? 2.957 3.113 -18.739 1.00 96.12 104 ALA A O 1
ATOM 824 N N . GLY A 1 105 ? 0.886 2.717 -17.946 1.00 93.38 105 GLY A N 1
ATOM 825 C CA . GLY A 1 105 ? 0.310 2.336 -19.238 1.00 93.38 105 GLY A CA 1
ATOM 826 C C . GLY A 1 105 ? 0.311 3.469 -20.264 1.00 93.38 105 GLY A C 1
ATOM 827 O O . GLY A 1 105 ? 0.578 3.239 -21.440 1.00 93.38 105 GLY A O 1
ATOM 828 N N . LEU A 1 106 ? 0.067 4.708 -19.826 1.00 94.81 106 LEU A N 1
ATOM 829 C CA . LEU A 1 106 ? 0.044 5.879 -20.711 1.00 94.81 106 LEU A CA 1
ATOM 830 C C . LEU A 1 106 ? 1.437 6.336 -21.154 1.00 94.81 106 LEU A C 1
ATOM 832 O O . LEU A 1 106 ? 1.591 6.875 -22.248 1.00 94.81 106 LEU A O 1
ATOM 836 N N . THR A 1 107 ? 2.437 6.163 -20.294 1.00 95.19 107 THR A N 1
ATOM 837 C CA . THR A 1 107 ? 3.806 6.644 -20.530 1.00 95.19 107 THR A CA 1
ATOM 838 C C . THR A 1 107 ? 4.729 5.575 -21.108 1.00 95.19 107 THR A C 1
ATOM 840 O O . THR A 1 107 ? 5.815 5.912 -21.575 1.00 95.19 107 THR A O 1
ATOM 843 N N . GLY A 1 108 ? 4.309 4.304 -21.100 1.00 93.44 108 GLY A N 1
ATOM 844 C CA . GLY A 1 108 ? 5.179 3.180 -21.438 1.00 93.44 108 GLY A CA 1
ATOM 845 C C . GLY A 1 108 ? 6.318 3.034 -20.429 1.00 93.44 108 GLY A C 1
ATOM 846 O O . GLY A 1 108 ? 7.464 2.821 -20.826 1.00 93.44 108 GLY A O 1
ATOM 847 N N . LEU A 1 109 ? 6.018 3.229 -19.138 1.00 94.38 109 LEU A N 1
ATOM 848 C CA . LEU A 1 109 ? 7.013 3.111 -18.075 1.00 94.38 109 LEU A CA 1
ATOM 849 C C . LEU A 1 109 ? 7.609 1.700 -18.067 1.00 94.38 109 LEU A C 1
ATOM 851 O O . LEU A 1 109 ? 6.899 0.708 -18.205 1.00 94.38 109 LEU A O 1
ATOM 855 N N . ASP A 1 110 ? 8.922 1.642 -17.882 1.00 95.50 110 ASP A N 1
ATOM 856 C CA . ASP A 1 110 ? 9.674 0.399 -17.789 1.00 95.50 110 ASP A CA 1
ATOM 857 C C . ASP A 1 110 ? 9.168 -0.480 -16.632 1.00 95.50 110 ASP A C 1
ATOM 859 O O . ASP A 1 110 ? 9.015 -0.011 -15.500 1.00 95.50 110 ASP A O 1
ATOM 863 N N . GLU A 1 111 ? 8.906 -1.755 -16.921 1.00 96.25 111 GLU A N 1
ATOM 864 C CA . GLU A 1 111 ? 8.315 -2.683 -15.956 1.00 96.25 111 GLU A CA 1
ATOM 865 C C . GLU A 1 111 ? 9.243 -2.998 -14.775 1.00 96.25 111 GLU A C 1
ATOM 867 O O . GLU A 1 111 ? 8.748 -3.210 -13.667 1.00 96.25 111 GLU A O 1
ATOM 872 N N . ASP A 1 112 ? 10.570 -2.967 -14.958 1.00 96.69 112 ASP A N 1
ATOM 873 C CA . ASP A 1 112 ? 11.511 -3.182 -13.854 1.00 96.69 112 ASP A CA 1
ATOM 874 C C . ASP A 1 112 ? 11.443 -2.017 -12.855 1.00 96.69 112 ASP A C 1
ATOM 876 O O . ASP A 1 112 ? 11.456 -2.226 -11.640 1.00 96.69 112 ASP A O 1
ATOM 880 N N . VAL A 1 113 ? 11.323 -0.783 -13.362 1.00 96.19 113 VAL A N 1
ATOM 881 C CA . VAL A 1 113 ? 11.148 0.419 -12.530 1.00 96.19 113 VAL A CA 1
ATOM 882 C C . VAL A 1 113 ? 9.796 0.386 -11.825 1.00 96.19 113 VAL A C 1
ATOM 884 O O . VAL A 1 113 ? 9.721 0.659 -10.627 1.00 96.19 113 VAL A O 1
ATOM 887 N N . LEU A 1 114 ? 8.735 0.032 -12.553 1.00 97.56 114 LEU A N 1
ATOM 888 C CA . LEU A 1 114 ? 7.392 -0.085 -11.995 1.00 97.56 114 LEU A CA 1
ATOM 889 C C . LEU A 1 114 ? 7.352 -1.109 -10.853 1.00 97.56 114 LEU A C 1
ATOM 891 O O . LEU A 1 114 ? 6.827 -0.809 -9.780 1.00 97.56 114 LEU A O 1
ATOM 895 N N . ASP A 1 115 ? 7.944 -2.288 -11.039 1.00 97.88 115 ASP A N 1
ATOM 896 C CA . ASP A 1 115 ? 7.952 -3.321 -10.005 1.00 97.88 115 ASP A CA 1
ATOM 897 C C . ASP A 1 115 ? 8.784 -2.915 -8.770 1.00 97.88 115 ASP A C 1
ATOM 899 O O . ASP A 1 115 ? 8.390 -3.215 -7.642 1.00 97.88 115 ASP A O 1
ATOM 903 N N . GLU A 1 116 ? 9.879 -2.160 -8.937 1.00 96.81 116 GLU A N 1
ATOM 904 C CA . GLU A 1 116 ? 10.631 -1.581 -7.807 1.00 96.81 116 GLU A CA 1
ATOM 905 C C . GLU A 1 116 ? 9.839 -0.494 -7.059 1.00 96.81 116 GLU A C 1
ATOM 907 O O . GLU A 1 116 ? 9.856 -0.456 -5.826 1.00 96.81 116 GLU A O 1
ATOM 912 N N . MET A 1 117 ? 9.076 0.352 -7.761 1.00 97.25 117 MET A N 1
ATOM 913 C CA . MET A 1 117 ? 8.163 1.302 -7.108 1.00 97.25 117 MET A CA 1
ATOM 914 C C . MET A 1 117 ? 7.129 0.564 -6.248 1.00 97.25 117 MET A C 1
ATOM 916 O O . MET A 1 117 ? 6.869 0.949 -5.106 1.00 97.25 117 MET A O 1
ATOM 920 N N . PHE A 1 118 ? 6.579 -0.540 -6.755 1.00 98.31 118 PHE A N 1
ATOM 921 C CA . PHE A 1 118 ? 5.643 -1.366 -5.998 1.00 98.31 118 PHE A CA 1
ATOM 922 C C . PHE A 1 118 ? 6.300 -2.107 -4.830 1.00 98.31 118 PHE A C 1
ATOM 924 O O . PHE A 1 118 ? 5.666 -2.279 -3.789 1.00 98.31 118 PHE A O 1
ATOM 931 N N . ALA A 1 119 ? 7.581 -2.473 -4.930 1.00 98.12 119 ALA A N 1
ATOM 932 C CA . ALA A 1 119 ? 8.326 -3.016 -3.797 1.00 98.12 119 ALA A CA 1
ATOM 933 C C . ALA A 1 119 ? 8.399 -2.023 -2.621 1.00 98.12 119 ALA A C 1
ATOM 935 O O . ALA A 1 119 ? 8.373 -2.450 -1.463 1.00 98.12 119 ALA A O 1
ATOM 936 N N . VAL A 1 120 ? 8.459 -0.713 -2.899 1.00 97.62 120 VAL A N 1
ATOM 937 C CA . VAL A 1 120 ? 8.370 0.348 -1.880 1.00 97.62 120 VAL A CA 1
ATOM 938 C C . VAL A 1 120 ? 6.958 0.425 -1.300 1.00 97.62 120 VAL A C 1
ATOM 940 O O . VAL A 1 120 ? 6.808 0.346 -0.083 1.00 97.62 120 VAL A O 1
ATOM 943 N N . LEU A 1 121 ? 5.919 0.460 -2.145 1.00 98.25 121 LEU A N 1
ATOM 944 C CA . LEU A 1 121 ? 4.523 0.516 -1.684 1.00 98.25 121 LEU A CA 1
ATOM 945 C C . LEU A 1 121 ? 4.151 -0.658 -0.763 1.00 98.25 121 LEU A C 1
ATOM 947 O O . LEU A 1 121 ? 3.471 -0.455 0.241 1.00 98.25 121 LEU A O 1
ATOM 951 N N . VAL A 1 122 ? 4.637 -1.872 -1.048 1.00 98.50 122 VAL A N 1
ATOM 952 C CA . VAL A 1 122 ? 4.426 -3.056 -0.189 1.00 98.50 122 VAL A CA 1
ATOM 953 C C . VAL A 1 122 ? 5.049 -2.876 1.203 1.00 98.50 122 VAL A C 1
ATOM 955 O O . VAL A 1 122 ? 4.467 -3.287 2.217 1.00 98.50 122 VAL A O 1
ATOM 958 N N . ARG A 1 123 ? 6.238 -2.260 1.278 1.00 98.31 123 ARG A N 1
ATOM 959 C CA . ARG A 1 123 ? 6.912 -1.965 2.555 1.00 98.31 123 ARG A CA 1
ATOM 960 C C . ARG A 1 123 ? 6.164 -0.890 3.328 1.00 98.31 123 ARG A C 1
ATOM 962 O O . ARG A 1 123 ? 5.916 -1.086 4.515 1.00 98.31 123 ARG A O 1
ATOM 969 N N . ASP A 1 124 ? 5.772 0.188 2.659 1.00 98.25 124 ASP A N 1
ATOM 970 C CA . ASP A 1 124 ? 5.059 1.305 3.280 1.00 98.25 124 ASP A CA 1
ATOM 971 C C . ASP A 1 124 ? 3.691 0.862 3.807 1.00 98.25 124 ASP A C 1
ATOM 973 O O . ASP A 1 124 ? 3.328 1.175 4.942 1.00 98.25 124 ASP A O 1
ATOM 977 N N . PHE A 1 125 ? 2.968 0.037 3.041 1.00 98.50 125 PHE A N 1
ATOM 978 C CA . PHE A 1 125 ? 1.711 -0.556 3.493 1.00 98.50 125 PHE A CA 1
ATOM 979 C C . PHE A 1 125 ? 1.925 -1.382 4.762 1.00 98.50 125 PHE A C 1
ATOM 981 O O . PHE A 1 125 ? 1.199 -1.229 5.743 1.00 98.50 125 PHE A O 1
ATOM 988 N N . SER A 1 126 ? 2.961 -2.224 4.775 1.00 98.19 126 SER A N 1
ATOM 989 C CA . SER A 1 126 ? 3.291 -3.045 5.942 1.00 98.19 126 SER A CA 1
ATOM 990 C C . SER A 1 126 ? 3.687 -2.198 7.156 1.00 98.19 126 SER A C 1
ATOM 992 O O . SER A 1 126 ? 3.293 -2.519 8.274 1.00 98.19 126 SER A O 1
ATOM 994 N N . ALA A 1 127 ? 4.414 -1.096 6.957 1.00 98.00 127 ALA A N 1
ATOM 995 C CA . ALA A 1 127 ? 4.759 -0.165 8.028 1.00 98.00 127 ALA A CA 1
ATOM 996 C C . ALA A 1 127 ? 3.508 0.502 8.626 1.00 98.00 127 ALA A C 1
ATOM 998 O O . ALA A 1 127 ? 3.371 0.581 9.846 1.00 98.00 127 ALA A O 1
ATOM 999 N N . HIS A 1 128 ? 2.560 0.923 7.786 1.00 97.25 128 HIS A N 1
ATOM 1000 C CA . HIS A 1 128 ? 1.295 1.491 8.254 1.00 97.25 128 HIS A CA 1
ATOM 1001 C C . HIS A 1 128 ? 0.375 0.459 8.909 1.00 97.25 128 HIS A C 1
ATOM 1003 O O . HIS A 1 128 ? -0.342 0.807 9.845 1.00 97.25 128 HIS A O 1
ATOM 1009 N N . ALA A 1 129 ? 0.422 -0.806 8.485 1.00 97.25 129 ALA A N 1
ATOM 1010 C CA . ALA A 1 129 ? -0.277 -1.888 9.170 1.00 97.25 129 ALA A CA 1
ATOM 1011 C C . ALA A 1 129 ? 0.279 -2.085 10.593 1.00 97.25 129 ALA A C 1
ATOM 1013 O O . ALA A 1 129 ? -0.486 -2.113 11.553 1.00 97.25 129 ALA A O 1
ATOM 1014 N N . VAL A 1 130 ? 1.606 -2.108 10.762 1.00 97.69 130 VAL A N 1
ATOM 1015 C CA . VAL A 1 130 ? 2.237 -2.154 12.097 1.00 97.69 130 VAL A CA 1
ATOM 1016 C C . VAL A 1 130 ? 1.842 -0.942 12.944 1.00 97.69 130 VAL A C 1
ATOM 1018 O O . VAL A 1 130 ? 1.563 -1.081 14.134 1.00 97.69 130 VAL A O 1
ATOM 1021 N N . GLU A 1 131 ? 1.774 0.246 12.347 1.00 96.62 131 GLU A N 1
ATOM 1022 C CA . GLU A 1 131 ? 1.331 1.438 13.067 1.00 96.62 131 GLU A CA 1
ATOM 1023 C C . GLU A 1 131 ? -0.134 1.339 13.517 1.00 96.62 131 GLU A C 1
ATOM 1025 O O . GLU A 1 131 ? -0.444 1.734 14.639 1.00 96.62 131 GLU A O 1
ATOM 1030 N N . LEU A 1 132 ? -1.024 0.796 12.676 1.00 95.88 132 LEU A N 1
ATOM 1031 C CA . LEU A 1 132 ? -2.427 0.554 13.022 1.00 95.88 132 LEU A CA 1
ATOM 1032 C C . LEU A 1 132 ? -2.550 -0.416 14.202 1.00 95.88 132 LEU A C 1
ATOM 1034 O O . LEU A 1 132 ? -3.310 -0.151 15.129 1.00 95.88 132 LEU A O 1
ATOM 1038 N N . HIS A 1 133 ? -1.778 -1.506 14.188 1.00 97.00 133 HIS A N 1
ATOM 1039 C CA . HIS A 1 133 ? -1.740 -2.477 15.283 1.00 97.00 133 HIS A CA 1
ATOM 1040 C C . HIS A 1 133 ? -1.411 -1.815 16.633 1.00 97.00 133 HIS A C 1
ATOM 1042 O O . HIS A 1 133 ? -1.943 -2.203 17.670 1.00 97.00 133 HIS A O 1
ATOM 1048 N N . GLY A 1 134 ? -0.529 -0.812 16.627 1.00 94.69 134 GLY A N 1
ATOM 1049 C CA . GLY A 1 134 ? -0.071 -0.121 17.831 1.00 94.69 134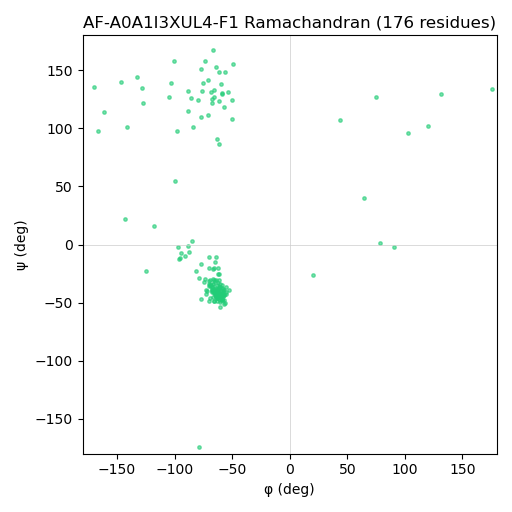 GLY A CA 1
ATOM 1050 C C . GLY A 1 134 ? -0.955 1.028 18.325 1.00 94.69 134 GLY A C 1
ATOM 1051 O O . GLY A 1 134 ? -0.543 1.700 19.266 1.00 94.69 134 GLY A O 1
ATOM 1052 N N . LYS A 1 135 ? -2.110 1.315 17.708 1.00 94.00 135 LYS A N 1
ATOM 1053 C CA . LYS A 1 135 ? -2.995 2.400 18.173 1.00 94.00 135 LYS A CA 1
ATOM 1054 C C . LYS A 1 135 ? -3.752 1.992 19.437 1.00 94.00 135 LYS A C 1
ATOM 1056 O O . LYS A 1 135 ? -4.280 0.887 19.503 1.00 94.00 135 LYS A O 1
ATOM 1061 N N . ASP A 1 136 ? -3.875 2.915 20.390 1.00 91.25 136 ASP A N 1
ATOM 1062 C CA . ASP A 1 136 ? -4.545 2.677 21.680 1.00 91.25 136 ASP A CA 1
ATOM 1063 C C . ASP A 1 136 ? -6.008 2.238 21.523 1.00 91.25 136 ASP A C 1
ATOM 1065 O O . ASP A 1 136 ? -6.512 1.426 22.296 1.00 91.25 136 ASP A O 1
ATOM 1069 N N . SER A 1 137 ? -6.692 2.762 20.506 1.00 92.62 137 SER A N 1
ATOM 1070 C CA . SER A 1 137 ? -8.082 2.432 20.195 1.00 92.62 137 SER A CA 1
ATOM 1071 C C . SER A 1 137 ? -8.241 1.231 19.263 1.00 92.62 137 SER A C 1
ATOM 1073 O O . SER A 1 137 ? -9.378 0.869 18.958 1.00 92.62 137 SER A O 1
ATOM 1075 N N . ALA A 1 138 ? -7.154 0.610 18.788 1.00 93.38 138 ALA A N 1
ATOM 1076 C CA . ALA A 1 138 ? -7.247 -0.550 17.910 1.00 93.38 138 ALA A CA 1
ATOM 1077 C C . ALA A 1 138 ? -7.818 -1.752 18.672 1.00 93.38 138 ALA A C 1
ATOM 1079 O O . ALA A 1 138 ? -7.304 -2.175 19.707 1.00 93.38 138 ALA A O 1
ATOM 1080 N N . THR A 1 139 ? -8.886 -2.335 18.135 1.00 95.38 139 THR A N 1
ATOM 1081 C CA . THR A 1 139 ? -9.472 -3.559 18.695 1.00 95.38 139 THR A CA 1
ATOM 1082 C C . THR A 1 139 ? -8.590 -4.772 18.401 1.00 95.38 139 THR A C 1
ATOM 1084 O O . THR A 1 139 ? -7.863 -4.785 17.408 1.00 95.38 139 THR A O 1
ATOM 1087 N N . ALA A 1 140 ? -8.728 -5.845 19.187 1.00 95.31 140 ALA A N 1
ATOM 1088 C CA . ALA A 1 140 ? -8.003 -7.100 18.952 1.00 95.31 140 ALA A CA 1
ATOM 1089 C C . ALA A 1 140 ? -8.185 -7.618 17.511 1.00 95.31 140 ALA A C 1
ATOM 1091 O O . ALA A 1 140 ? -7.233 -8.022 16.856 1.00 95.31 140 ALA A O 1
ATOM 1092 N N . ARG A 1 141 ? -9.399 -7.494 16.960 1.00 95.25 141 ARG A N 1
ATOM 1093 C CA . ARG A 1 141 ? -9.690 -7.867 15.570 1.00 95.25 141 ARG A CA 1
ATOM 1094 C C . ARG A 1 141 ? -8.918 -7.020 14.552 1.00 95.25 141 ARG A C 1
ATOM 1096 O O . ARG A 1 141 ? -8.449 -7.549 13.549 1.00 95.25 141 ARG A O 1
ATOM 1103 N N . GLN A 1 142 ? -8.811 -5.710 14.780 1.00 96.12 142 GLN A N 1
ATOM 1104 C CA . GLN A 1 142 ? -8.057 -4.801 13.906 1.00 96.12 142 GLN A CA 1
ATOM 1105 C C . GLN A 1 142 ? -6.546 -5.050 14.020 1.00 96.12 142 GLN A C 1
ATOM 1107 O O . GLN A 1 142 ? -5.838 -4.955 13.021 1.00 96.12 142 GLN A O 1
ATOM 1112 N N . GLN A 1 143 ? -6.067 -5.421 15.209 1.00 96.69 143 GLN A N 1
ATOM 1113 C CA . GLN A 1 143 ? -4.682 -5.828 15.453 1.00 96.69 143 GLN A CA 1
ATOM 1114 C C . GLN A 1 143 ? -4.338 -7.135 14.730 1.00 96.69 143 GLN A C 1
ATOM 1116 O O . GLN A 1 143 ? -3.348 -7.185 13.999 1.00 96.69 143 GLN A O 1
ATOM 1121 N N . ASP A 1 144 ? -5.185 -8.157 14.852 1.00 97.38 144 ASP A N 1
ATOM 1122 C CA . ASP A 1 144 ? -5.015 -9.432 14.150 1.00 97.38 144 ASP A CA 1
ATOM 1123 C C . ASP A 1 144 ? -4.999 -9.228 12.631 1.00 97.38 144 ASP A C 1
ATOM 1125 O O . ASP A 1 144 ? -4.129 -9.755 11.931 1.00 97.38 144 ASP A O 1
ATOM 1129 N N . TRP A 1 145 ? -5.917 -8.399 12.119 1.00 97.44 145 TRP A N 1
ATOM 1130 C CA . TRP A 1 145 ? -5.920 -8.015 10.711 1.00 97.44 145 TRP A CA 1
ATOM 1131 C C . TRP A 1 145 ? -4.613 -7.326 10.306 1.00 97.44 145 TRP A C 1
ATOM 1133 O O . TRP A 1 145 ? -4.013 -7.687 9.294 1.00 97.44 145 TRP A O 1
ATOM 1143 N N . ALA A 1 146 ? -4.150 -6.359 11.099 1.00 96.94 146 ALA A N 1
ATOM 1144 C CA . ALA A 1 146 ? -2.949 -5.593 10.801 1.00 96.94 146 ALA A CA 1
ATOM 1145 C C . ALA A 1 146 ? -1.710 -6.491 10.678 1.00 96.94 146 ALA A C 1
ATOM 1147 O O . ALA A 1 146 ? -0.950 -6.354 9.720 1.00 96.94 146 ALA A O 1
ATOM 1148 N N . LEU A 1 147 ? -1.538 -7.461 11.582 1.00 97.12 147 LEU A N 1
ATOM 1149 C CA . LEU A 1 147 ? -0.463 -8.453 11.479 1.00 97.12 147 LEU A CA 1
ATOM 1150 C C . LEU A 1 147 ? -0.633 -9.346 10.243 1.00 97.12 147 LEU A C 1
ATOM 1152 O O . LEU A 1 147 ? 0.335 -9.607 9.527 1.00 97.12 147 LEU A O 1
ATOM 1156 N N . GLY A 1 148 ? -1.867 -9.770 9.956 1.00 96.88 148 GLY A N 1
ATOM 1157 C CA . GLY A 1 148 ? -2.211 -10.570 8.782 1.00 96.88 148 GLY A CA 1
ATOM 1158 C C . GLY A 1 148 ? -2.028 -9.849 7.441 1.00 96.88 148 GLY A C 1
ATOM 1159 O O . GLY A 1 148 ? -1.891 -10.517 6.415 1.00 96.88 148 GLY A O 1
ATOM 1160 N N . ALA A 1 149 ? -1.980 -8.514 7.426 1.00 96.75 149 ALA A N 1
ATOM 1161 C CA . ALA A 1 149 ? -1.819 -7.689 6.227 1.00 96.75 149 ALA A CA 1
ATOM 1162 C C . ALA A 1 149 ? -0.348 -7.371 5.874 1.00 96.75 149 ALA A C 1
ATOM 1164 O O . ALA A 1 149 ? -0.055 -6.873 4.781 1.00 96.75 149 ALA A O 1
ATOM 1165 N N . ILE A 1 150 ? 0.601 -7.682 6.764 1.00 97.88 150 ILE A N 1
ATOM 1166 C CA . ILE A 1 150 ? 2.035 -7.456 6.534 1.00 97.88 150 ILE A CA 1
ATOM 1167 C C . ILE A 1 150 ? 2.543 -8.387 5.430 1.00 97.88 150 ILE A C 1
ATOM 1169 O O . ILE A 1 150 ? 2.325 -9.602 5.454 1.00 97.88 150 ILE A O 1
ATOM 1173 N N . ARG A 1 151 ? 3.264 -7.832 4.454 1.00 97.88 151 ARG A N 1
ATOM 1174 C CA . ARG A 1 151 ? 3.898 -8.592 3.371 1.00 97.88 151 ARG A CA 1
ATOM 1175 C C . ARG A 1 151 ? 5.337 -8.143 3.183 1.00 97.88 151 ARG A C 1
ATOM 1177 O O . ARG A 1 151 ? 5.675 -6.969 3.291 1.00 97.88 151 ARG A O 1
ATOM 1184 N N . ARG A 1 152 ? 6.201 -9.098 2.846 1.00 97.06 152 ARG A N 1
ATOM 1185 C CA . ARG A 1 152 ? 7.554 -8.802 2.376 1.00 97.06 152 ARG A CA 1
ATOM 1186 C C . ARG A 1 152 ? 7.518 -8.628 0.851 1.00 97.06 152 ARG A C 1
ATOM 1188 O O . ARG A 1 152 ? 6.967 -9.508 0.183 1.00 97.06 152 ARG A O 1
ATOM 1195 N N . PRO A 1 153 ? 8.128 -7.567 0.293 1.00 97.19 153 PRO A N 1
ATOM 1196 C CA . PRO A 1 153 ? 8.262 -7.434 -1.154 1.00 97.19 153 PRO A CA 1
ATOM 1197 C C . PRO A 1 153 ? 9.138 -8.549 -1.733 1.00 97.19 153 PRO A C 1
ATOM 1199 O O . PRO A 1 153 ? 10.021 -9.093 -1.059 1.00 97.19 153 PRO A O 1
ATOM 1202 N N . VAL A 1 154 ? 8.899 -8.876 -2.999 1.00 97.38 154 VAL A N 1
ATOM 1203 C CA . VAL A 1 154 ? 9.665 -9.872 -3.745 1.00 97.38 154 VAL A CA 1
ATOM 1204 C C . VAL A 1 154 ? 10.995 -9.250 -4.159 1.00 97.38 154 VAL A C 1
ATOM 1206 O O . VAL A 1 154 ? 11.055 -8.339 -4.988 1.00 97.38 154 VAL A O 1
ATOM 1209 N N . ALA A 1 155 ? 12.066 -9.731 -3.532 1.00 94.06 155 ALA A N 1
ATOM 1210 C CA . ALA A 1 155 ? 13.420 -9.288 -3.821 1.00 94.06 155 ALA A CA 1
ATOM 1211 C C . ALA A 1 155 ? 13.924 -9.913 -5.127 1.00 94.06 155 ALA A C 1
ATOM 1213 O O . ALA A 1 155 ? 13.848 -11.128 -5.297 1.00 94.06 155 ALA A O 1
ATOM 1214 N N . ASP A 1 156 ? 14.495 -9.083 -5.995 1.00 95.62 156 ASP A N 1
ATOM 1215 C CA . ASP A 1 156 ? 15.193 -9.498 -7.209 1.00 95.62 156 ASP A CA 1
ATOM 1216 C C . ASP A 1 156 ? 16.420 -8.598 -7.385 1.00 95.62 156 ASP A C 1
ATOM 1218 O O . ASP A 1 156 ? 16.320 -7.453 -7.821 1.00 95.62 156 ASP A O 1
ATOM 1222 N N . ALA A 1 157 ? 17.591 -9.119 -7.016 1.00 95.38 157 ALA A N 1
ATOM 1223 C CA . ALA A 1 157 ? 18.833 -8.356 -7.074 1.00 95.38 157 ALA A CA 1
ATOM 1224 C C . ALA A 1 157 ? 19.220 -7.966 -8.510 1.00 95.38 157 ALA A C 1
ATOM 1226 O O . ALA A 1 157 ? 19.829 -6.917 -8.710 1.00 95.38 157 ALA A O 1
ATOM 1227 N N . ALA A 1 158 ? 18.864 -8.784 -9.506 1.00 95.81 158 ALA A N 1
ATOM 1228 C CA . ALA A 1 158 ? 19.181 -8.503 -10.900 1.00 95.81 158 ALA A CA 1
ATOM 1229 C C . ALA A 1 158 ? 18.310 -7.363 -11.434 1.00 95.81 158 ALA A C 1
ATOM 1231 O O . ALA A 1 158 ? 18.823 -6.468 -12.102 1.00 95.81 158 ALA A O 1
ATOM 1232 N N . ARG A 1 159 ? 17.012 -7.357 -11.108 1.00 94.56 159 ARG A N 1
ATOM 1233 C CA . ARG A 1 159 ? 16.123 -6.229 -11.417 1.00 94.56 159 ARG A CA 1
ATOM 1234 C C . ARG A 1 159 ? 16.597 -4.947 -10.745 1.00 94.56 159 ARG A C 1
ATOM 1236 O O . ARG A 1 159 ? 16.749 -3.934 -11.422 1.00 94.56 159 ARG A O 1
ATOM 1243 N N . SER A 1 160 ? 16.895 -4.995 -9.445 1.00 93.00 160 SER A N 1
ATOM 1244 C CA . SER A 1 160 ? 17.377 -3.814 -8.725 1.00 93.00 160 SER A CA 1
ATOM 1245 C C . SER A 1 160 ? 18.677 -3.262 -9.332 1.00 93.00 160 SER A C 1
ATOM 1247 O O . SER A 1 160 ? 18.825 -2.047 -9.436 1.00 93.00 160 SER A O 1
ATOM 1249 N N . ALA A 1 161 ? 19.588 -4.127 -9.796 1.00 95.44 161 ALA A N 1
ATOM 1250 C CA . ALA A 1 161 ? 20.799 -3.706 -10.503 1.00 95.44 161 ALA A CA 1
ATOM 1251 C C . ALA A 1 161 ? 20.492 -3.011 -11.843 1.00 95.44 161 ALA A C 1
ATOM 1253 O O . ALA A 1 161 ? 21.026 -1.934 -12.095 1.00 95.44 161 ALA A O 1
ATOM 1254 N N . ARG A 1 162 ? 19.579 -3.554 -12.665 1.00 95.88 162 ARG A N 1
ATOM 1255 C CA . ARG A 1 162 ? 19.164 -2.917 -13.934 1.00 95.88 162 ARG A CA 1
ATOM 1256 C C . ARG A 1 162 ? 18.551 -1.532 -13.712 1.00 95.88 162 ARG A C 1
ATOM 1258 O O . ARG A 1 162 ? 18.868 -0.587 -14.435 1.00 95.88 162 ARG A O 1
ATOM 1265 N N . VAL A 1 163 ? 17.696 -1.394 -12.697 1.00 95.12 163 VAL A N 1
ATOM 1266 C CA . VAL A 1 163 ? 17.094 -0.102 -12.327 1.00 95.12 163 VAL A CA 1
ATOM 1267 C C . VAL A 1 163 ? 18.162 0.884 -11.852 1.00 95.12 163 VAL A C 1
ATOM 1269 O O . VAL A 1 163 ? 18.127 2.054 -12.237 1.00 95.12 163 VAL A O 1
ATOM 1272 N N . TRP A 1 164 ? 19.133 0.416 -11.063 1.00 94.44 164 TRP A N 1
ATOM 1273 C CA . TRP A 1 164 ? 20.258 1.231 -10.609 1.00 94.44 164 TRP A CA 1
ATOM 1274 C C . TRP A 1 164 ? 21.102 1.758 -11.775 1.00 94.44 164 TRP A C 1
ATOM 1276 O O . TRP A 1 164 ? 21.272 2.970 -11.896 1.00 94.44 164 TRP A O 1
ATOM 1286 N N . GLU A 1 165 ? 21.568 0.873 -12.661 1.00 95.00 165 GLU A N 1
ATOM 1287 C CA . GLU A 1 165 ? 22.378 1.235 -13.835 1.00 95.00 165 GLU A CA 1
ATOM 1288 C C . GLU A 1 165 ? 21.668 2.273 -14.714 1.00 95.00 165 GLU A C 1
ATOM 1290 O O . GLU A 1 165 ? 22.273 3.241 -15.178 1.00 95.00 165 GLU A O 1
ATOM 1295 N N . ARG A 1 166 ? 20.351 2.120 -14.898 1.00 91.19 166 ARG A N 1
ATOM 1296 C CA . ARG A 1 166 ? 19.536 3.084 -15.642 1.00 91.19 166 ARG A CA 1
ATOM 1297 C C . ARG A 1 166 ? 19.486 4.452 -14.966 1.00 91.19 166 ARG A C 1
ATOM 1299 O O . ARG A 1 166 ? 19.579 5.469 -15.651 1.00 91.19 166 ARG A O 1
ATOM 1306 N N . GLY A 1 167 ? 19.299 4.486 -13.648 1.00 90.56 167 GLY A N 1
ATOM 1307 C CA . GLY A 1 167 ? 19.295 5.730 -12.880 1.00 90.56 167 GLY A CA 1
ATOM 1308 C C . GLY A 1 167 ? 20.647 6.440 -12.939 1.00 90.56 167 GLY A C 1
ATOM 1309 O O . GLY A 1 167 ? 20.701 7.650 -13.151 1.00 90.56 167 GLY A O 1
ATOM 1310 N N . GLU A 1 168 ? 21.735 5.680 -12.826 1.00 93.38 168 GLU A N 1
ATOM 1311 C CA . GLU A 1 168 ? 23.103 6.189 -12.931 1.00 93.38 168 GLU A CA 1
ATOM 1312 C C . GLU A 1 168 ? 23.385 6.796 -14.312 1.00 93.38 168 GLU A C 1
ATOM 1314 O O . GLU A 1 168 ? 23.945 7.886 -14.400 1.00 93.38 168 GLU A O 1
ATOM 1319 N N . ALA A 1 169 ? 22.904 6.169 -15.390 1.00 92.69 169 ALA A N 1
ATOM 1320 C CA . ALA A 1 169 ? 23.045 6.692 -16.750 1.00 92.69 169 ALA A CA 1
ATOM 1321 C C . ALA A 1 169 ? 22.350 8.052 -16.982 1.00 92.69 169 ALA A C 1
ATOM 1323 O O . ALA A 1 169 ? 22.691 8.760 -17.930 1.00 92.69 169 ALA A O 1
ATOM 1324 N N . LEU A 1 170 ? 21.384 8.437 -16.138 1.00 90.19 170 LEU A N 1
ATOM 1325 C CA . LEU A 1 170 ? 20.708 9.740 -16.199 1.00 90.19 170 LEU A CA 1
ATOM 1326 C C . LEU A 1 170 ? 21.436 10.835 -15.402 1.00 90.19 170 LEU A C 1
ATOM 1328 O O . LEU A 1 170 ? 21.040 12.006 -15.458 1.00 90.19 170 LEU A O 1
ATOM 1332 N N . ALA A 1 171 ? 22.486 10.492 -14.652 1.00 90.94 171 ALA A N 1
ATOM 1333 C CA . ALA A 1 171 ? 23.232 11.455 -13.858 1.00 90.94 171 ALA A CA 1
ATOM 1334 C C . ALA A 1 171 ? 23.857 12.537 -14.756 1.00 90.94 171 ALA A C 1
ATOM 1336 O O . ALA A 1 171 ? 24.607 12.253 -15.685 1.00 90.94 171 ALA A O 1
ATOM 1337 N N . GLY A 1 172 ? 23.536 13.802 -14.476 1.00 88.69 172 GLY A N 1
ATOM 1338 C CA . GLY A 1 172 ? 24.026 14.947 -15.252 1.00 88.69 172 GLY A CA 1
ATOM 1339 C C . GLY A 1 172 ? 23.306 15.194 -16.583 1.00 88.69 172 GLY A C 1
ATOM 1340 O O . GLY A 1 172 ? 23.656 16.146 -17.269 1.00 88.69 172 GLY A O 1
ATOM 1341 N N . ALA A 1 173 ? 22.288 14.402 -16.938 1.00 88.62 173 ALA A N 1
ATOM 1342 C CA . ALA A 1 173 ? 21.558 14.561 -18.201 1.00 88.62 173 ALA A CA 1
ATOM 1343 C C . ALA A 1 173 ? 20.546 15.725 -18.202 1.00 88.62 173 ALA A C 1
ATOM 1345 O O . ALA A 1 173 ? 20.070 16.135 -19.259 1.00 88.62 173 ALA A O 1
ATOM 1346 N N . TYR A 1 174 ? 20.173 16.240 -17.027 1.00 85.38 174 TYR A N 1
ATOM 1347 C CA . TYR A 1 174 ? 19.209 17.330 -16.907 1.00 85.38 174 TYR A CA 1
ATOM 1348 C C . TYR A 1 174 ? 19.895 18.699 -16.987 1.00 85.38 174 TYR A C 1
ATOM 1350 O O . TYR A 1 174 ? 20.626 19.089 -16.076 1.00 85.38 174 TYR A O 1
ATOM 1358 N N . GLU A 1 175 ? 19.590 19.458 -18.040 1.00 84.00 175 GLU A N 1
ATOM 1359 C CA . GLU A 1 175 ? 19.952 20.871 -18.172 1.00 84.00 175 GLU A CA 1
ATOM 1360 C C . GLU A 1 175 ? 18.714 21.753 -17.942 1.00 84.00 175 GLU A C 1
ATOM 1362 O O . GLU A 1 175 ? 17.666 21.563 -18.564 1.00 84.00 175 GLU A O 1
ATOM 1367 N N . MET A 1 176 ? 18.816 22.731 -17.035 1.00 81.00 176 MET A N 1
ATOM 1368 C CA . MET A 1 176 ? 17.760 23.730 -16.838 1.00 81.00 176 MET A CA 1
ATOM 1369 C C . MET A 1 176 ? 17.637 24.600 -18.093 1.00 81.00 176 MET A C 1
ATOM 1371 O O . MET A 1 176 ? 18.639 25.122 -18.580 1.00 81.00 176 MET A O 1
ATOM 1375 N N . ALA A 1 177 ? 16.411 24.819 -18.574 1.00 68.94 177 ALA A N 1
ATOM 1376 C CA . ALA A 1 177 ? 16.164 25.839 -19.589 1.00 68.94 177 ALA A CA 1
ATOM 1377 C C . ALA A 1 177 ? 16.601 27.224 -19.047 1.00 68.94 177 ALA A C 1
ATOM 1379 O O . ALA A 1 177 ? 16.221 27.548 -17.915 1.00 68.94 177 ALA A O 1
ATOM 1380 N N . PRO A 1 178 ? 17.407 28.000 -19.801 1.00 67.12 178 PRO A N 1
ATOM 1381 C CA . PRO A 1 178 ? 17.941 29.289 -19.355 1.00 67.12 178 PRO A CA 1
ATOM 1382 C C . PRO A 1 178 ? 16.866 30.364 -19.141 1.00 67.12 178 PRO A C 1
ATOM 1384 O O . PRO A 1 178 ? 15.813 30.321 -19.822 1.00 67.12 178 PRO A O 1
#

Secondary structure (DSSP, 8-state):
--------------------STTTT-PPP--SGGG-PPPPSHHHHHTTTTSHHHHHHHHHHHHHHHHHHHS---TTGGG-HHHHHHHHHHHHHHHHHHHHHHHHHHHT--HHHHHHHHHHHHHHHHHHHHHHHT-TT--HHHHHHHHHT-------HHHHHHHHHHHHHTTT------